Protein AF-A0A520AHS7-F1 (afdb_monomer_lite)

Structure (mmCIF, N/CA/C/O backbone):
data_AF-A0A520AHS7-F1
#
_entry.id   AF-A0A520AHS7-F1
#
loop_
_atom_site.group_PDB
_atom_site.id
_atom_site.type_symbol
_atom_site.label_atom_id
_atom_site.label_alt_id
_atom_site.label_comp_id
_atom_site.label_asym_id
_atom_site.label_entity_id
_atom_site.label_seq_id
_atom_site.pdbx_PDB_ins_code
_atom_site.Cartn_x
_atom_site.Cartn_y
_atom_site.Cartn_z
_atom_site.occupancy
_atom_site.B_iso_or_equiv
_atom_site.auth_seq_id
_atom_site.auth_comp_id
_atom_site.auth_asym_id
_atom_site.auth_atom_id
_atom_site.pdbx_PDB_model_num
ATOM 1 N N . MET A 1 1 ? 7.354 13.816 -58.060 1.00 38.03 1 MET A N 1
ATOM 2 C CA . MET A 1 1 ? 6.964 12.698 -57.172 1.00 38.03 1 MET A CA 1
ATOM 3 C C . MET A 1 1 ? 7.745 12.834 -55.880 1.00 38.03 1 MET A C 1
ATOM 5 O O . MET A 1 1 ? 8.961 12.719 -55.889 1.00 38.03 1 MET A O 1
ATOM 9 N N . GLN A 1 2 ? 7.052 13.210 -54.812 1.00 40.66 2 GLN A N 1
ATOM 10 C CA . GLN A 1 2 ? 7.610 13.527 -53.503 1.00 40.66 2 GLN A CA 1
ATOM 11 C C . GLN A 1 2 ? 7.644 12.230 -52.691 1.00 40.66 2 GLN A C 1
ATOM 13 O O . GLN A 1 2 ? 6.600 11.729 -52.285 1.00 40.66 2 GLN A O 1
ATOM 18 N N . ALA A 1 3 ? 8.829 11.632 -52.550 1.00 42.75 3 ALA A N 1
ATOM 19 C CA . ALA A 1 3 ? 9.008 10.438 -51.735 1.00 42.75 3 ALA A CA 1
ATOM 20 C C . ALA A 1 3 ? 8.729 10.791 -50.267 1.00 42.75 3 ALA A C 1
ATOM 22 O O . ALA A 1 3 ? 9.302 11.743 -49.730 1.00 42.75 3 ALA A O 1
ATOM 23 N N . ALA A 1 4 ? 7.810 10.051 -49.650 1.00 45.22 4 ALA A N 1
ATOM 24 C CA . ALA A 1 4 ? 7.453 10.186 -48.248 1.00 45.22 4 ALA A CA 1
ATOM 25 C C . ALA A 1 4 ? 8.712 10.028 -47.380 1.00 45.22 4 ALA A C 1
ATOM 27 O O . ALA A 1 4 ? 9.355 8.980 -47.391 1.00 45.22 4 ALA A O 1
ATOM 28 N N . ARG A 1 5 ? 9.082 11.090 -46.657 1.00 54.88 5 ARG A N 1
ATOM 29 C CA . ARG A 1 5 ? 10.136 11.027 -45.641 1.00 54.88 5 ARG A CA 1
ATOM 30 C C . ARG A 1 5 ? 9.594 10.215 -44.462 1.00 54.88 5 ARG A C 1
ATOM 32 O O . ARG A 1 5 ? 8.524 10.581 -43.970 1.00 54.88 5 ARG A O 1
ATOM 39 N N . PRO A 1 6 ? 10.275 9.153 -44.001 1.00 50.22 6 PRO A N 1
ATOM 40 C CA . PRO A 1 6 ? 9.907 8.529 -42.740 1.00 50.22 6 PRO A CA 1
ATOM 41 C C . PRO A 1 6 ? 10.002 9.595 -41.641 1.00 50.22 6 PRO A C 1
ATOM 43 O O . PRO A 1 6 ? 11.003 10.303 -41.518 1.00 50.22 6 PRO A O 1
ATOM 46 N N . LEU A 1 7 ? 8.908 9.779 -40.904 1.00 42.59 7 LEU A N 1
ATOM 47 C CA . LEU A 1 7 ? 8.866 10.593 -39.693 1.00 42.59 7 LEU A CA 1
ATOM 48 C C . LEU A 1 7 ? 9.587 9.812 -38.590 1.00 42.59 7 LEU A C 1
ATOM 50 O O . LEU A 1 7 ? 8.955 9.222 -37.717 1.00 42.59 7 LEU A O 1
ATOM 54 N N . ASP A 1 8 ? 10.915 9.774 -38.657 1.00 47.22 8 ASP A N 1
ATOM 55 C CA . ASP A 1 8 ? 11.732 9.165 -37.615 1.00 47.22 8 ASP A CA 1
ATOM 56 C C . ASP A 1 8 ? 11.756 10.108 -36.407 1.00 47.22 8 ASP A C 1
ATOM 58 O O . ASP A 1 8 ? 12.461 11.115 -36.372 1.00 47.22 8 ASP A O 1
ATOM 62 N N . ALA A 1 9 ? 10.924 9.794 -35.412 1.00 46.06 9 ALA A N 1
ATOM 63 C CA . ALA A 1 9 ? 10.745 10.592 -34.198 1.00 46.06 9 ALA A CA 1
ATOM 64 C C . ALA A 1 9 ? 11.958 10.550 -33.245 1.00 46.06 9 ALA A C 1
ATOM 66 O O . ALA A 1 9 ? 11.978 11.254 -32.236 1.00 46.06 9 ALA A O 1
ATOM 67 N N . TYR A 1 10 ? 12.966 9.724 -33.540 1.00 47.91 10 TYR A N 1
ATOM 68 C CA . TYR A 1 10 ? 14.124 9.525 -32.680 1.00 47.91 10 TYR A CA 1
ATOM 69 C C . TYR A 1 10 ? 15.373 9.209 -33.510 1.00 47.91 10 TYR A C 1
ATOM 71 O O . TYR A 1 10 ? 15.502 8.127 -34.077 1.00 47.91 10 TYR A O 1
ATOM 79 N N . LEU A 1 11 ? 16.297 10.170 -33.584 1.00 52.22 11 LEU A N 1
ATOM 80 C CA . LEU A 1 11 ? 17.570 10.042 -34.292 1.00 52.22 11 LEU A CA 1
ATOM 81 C C . LEU A 1 11 ? 18.697 9.822 -33.289 1.00 52.22 11 LEU A C 1
ATOM 83 O O . LEU A 1 11 ? 19.113 10.739 -32.580 1.00 52.22 11 LEU A O 1
ATOM 87 N N . VAL A 1 12 ? 19.198 8.592 -33.248 1.00 57.31 12 VAL A N 1
ATOM 88 C CA . VAL A 1 12 ? 20.407 8.222 -32.508 1.00 57.31 12 VAL A CA 1
ATOM 89 C C . VAL A 1 12 ? 21.526 7.967 -33.507 1.00 57.31 12 VAL A C 1
ATOM 91 O O . VAL A 1 12 ? 21.279 7.516 -34.623 1.00 57.31 12 VAL A O 1
ATOM 94 N N . LYS A 1 13 ? 22.774 8.247 -33.112 1.00 51.97 13 LYS A N 1
ATOM 95 C CA . LYS A 1 13 ? 23.969 7.779 -33.826 1.00 51.97 13 LYS A CA 1
ATOM 96 C C . LYS A 1 13 ? 24.053 6.255 -33.748 1.00 51.97 13 LYS A C 1
ATOM 98 O O . LYS A 1 13 ? 24.752 5.711 -32.895 1.00 51.97 13 LYS A O 1
ATOM 103 N N . GLY A 1 14 ? 23.292 5.579 -34.597 1.00 62.22 14 GLY A N 1
ATOM 104 C CA . GLY A 1 14 ? 23.300 4.131 -34.664 1.00 62.22 14 GLY A CA 1
ATOM 105 C C . GLY A 1 14 ? 21.964 3.500 -35.000 1.00 62.22 14 GLY A C 1
ATOM 106 O O . GLY A 1 14 ? 20.903 4.105 -34.863 1.00 62.22 14 GLY A O 1
ATOM 107 N N . THR A 1 15 ? 22.026 2.231 -35.384 1.00 66.12 15 THR A N 1
ATOM 108 C CA . THR A 1 15 ? 20.853 1.366 -35.475 1.00 66.12 15 THR A CA 1
ATOM 109 C C . THR A 1 15 ? 20.609 0.729 -34.114 1.00 66.12 15 THR A C 1
ATOM 111 O O . THR A 1 15 ? 21.488 0.056 -33.566 1.00 66.12 15 THR A O 1
ATOM 114 N N . VAL A 1 16 ? 19.412 0.925 -33.566 1.00 73.00 16 VAL A N 1
ATOM 115 C CA . VAL A 1 16 ? 18.958 0.167 -32.399 1.00 73.00 16 VAL A CA 1
ATOM 116 C C . VAL A 1 16 ? 18.568 -1.226 -32.876 1.00 73.00 16 VAL A C 1
ATOM 118 O O . VAL A 1 16 ? 17.687 -1.361 -33.723 1.00 73.00 16 VAL A O 1
ATOM 121 N N . SER A 1 17 ? 19.197 -2.259 -32.321 1.00 82.12 17 SER A N 1
ATOM 122 C CA . SER A 1 17 ? 18.782 -3.640 -32.555 1.00 82.12 17 SER A CA 1
ATOM 123 C C . SER A 1 17 ? 18.385 -4.303 -31.241 1.00 82.12 17 SER A C 1
ATOM 125 O O . SER A 1 17 ? 19.038 -4.126 -30.209 1.00 82.12 17 SER A O 1
ATOM 127 N N . TRP A 1 18 ? 17.278 -5.038 -31.283 1.00 83.31 18 TRP A N 1
ATOM 128 C CA . TRP A 1 18 ? 16.698 -5.701 -30.123 1.00 83.31 18 TRP A CA 1
ATOM 129 C C . TRP A 1 18 ? 16.920 -7.200 -30.219 1.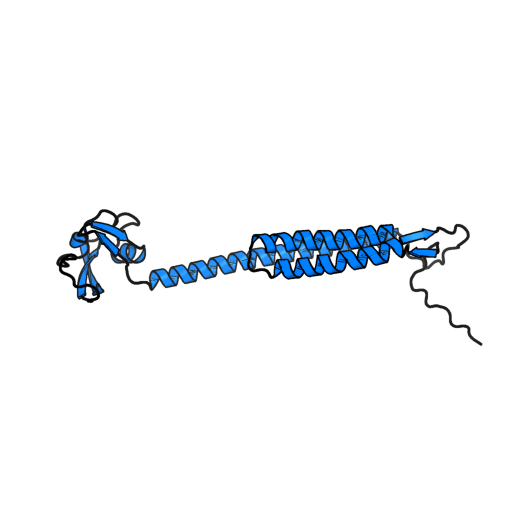00 83.31 18 TRP A C 1
ATOM 131 O O . TRP A 1 18 ? 16.544 -7.833 -31.208 1.00 83.31 18 TRP A O 1
ATOM 141 N N . ASN A 1 19 ? 17.478 -7.786 -29.166 1.00 88.62 19 ASN A N 1
ATOM 142 C CA . ASN A 1 19 ? 17.575 -9.228 -29.066 1.00 88.62 19 ASN A CA 1
ATOM 143 C C . ASN A 1 19 ? 16.229 -9.817 -28.619 1.00 88.62 19 ASN A C 1
ATOM 145 O O . ASN A 1 19 ? 15.912 -9.868 -27.428 1.00 88.62 19 ASN A O 1
ATOM 149 N N . LEU A 1 20 ? 15.442 -10.291 -29.587 1.00 89.50 20 LEU A N 1
ATOM 150 C CA . LEU A 1 20 ? 14.131 -10.903 -29.349 1.00 89.50 20 LEU A CA 1
ATOM 151 C C . LEU A 1 20 ? 14.185 -12.095 -28.379 1.00 89.50 20 LEU A C 1
ATOM 153 O O . LEU A 1 20 ? 13.211 -12.324 -27.662 1.00 89.50 20 LEU A O 1
ATOM 157 N N . TRP A 1 21 ? 15.324 -12.793 -28.285 1.00 92.06 21 TRP A N 1
ATOM 158 C CA . TRP A 1 21 ? 15.517 -13.876 -27.317 1.00 92.06 21 TRP A CA 1
ATOM 159 C C . TRP A 1 21 ? 15.519 -13.409 -25.861 1.00 92.06 21 TRP A C 1
ATOM 161 O O . TRP A 1 21 ? 15.228 -14.217 -24.988 1.00 92.06 21 TRP A O 1
ATOM 171 N N . LEU A 1 22 ? 15.802 -12.135 -25.575 1.00 86.75 22 LEU A N 1
ATOM 172 C CA . LEU A 1 22 ? 15.598 -11.565 -24.238 1.00 86.75 22 LEU A CA 1
ATOM 173 C C . LEU A 1 22 ? 14.233 -10.884 -24.105 1.00 86.75 22 LEU A C 1
ATOM 175 O O . LEU A 1 22 ? 13.596 -10.975 -23.052 1.00 86.75 22 LEU A O 1
ATOM 179 N N . VAL A 1 23 ? 13.770 -10.199 -25.154 1.00 89.94 23 VAL A N 1
ATOM 180 C CA . VAL A 1 23 ? 12.508 -9.442 -25.107 1.00 89.94 23 VAL A CA 1
ATOM 181 C C . VAL A 1 23 ? 11.323 -10.372 -24.859 1.00 89.94 23 VAL A C 1
ATOM 183 O O . VAL A 1 23 ? 10.547 -10.145 -23.934 1.00 89.94 23 VAL A O 1
ATOM 186 N N . VAL A 1 24 ? 11.190 -11.445 -25.641 1.00 93.31 24 VAL A N 1
ATOM 187 C CA . VAL A 1 24 ? 10.012 -12.320 -25.558 1.00 93.31 24 VAL A CA 1
ATOM 188 C C . VAL A 1 24 ? 9.918 -13.014 -24.190 1.00 93.31 24 VAL A C 1
ATOM 190 O O . VAL A 1 24 ? 8.870 -12.894 -23.550 1.00 93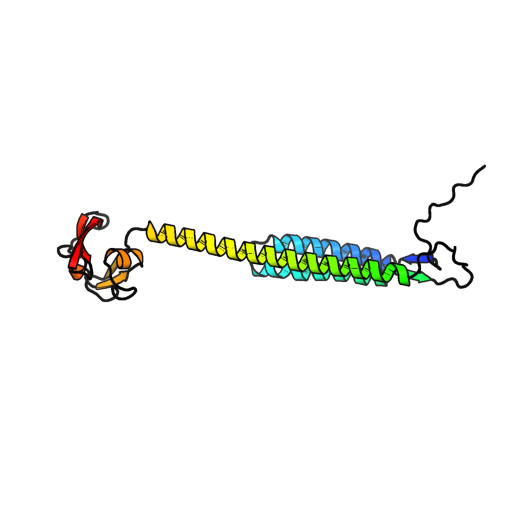.31 24 VAL A O 1
ATOM 193 N N . PRO A 1 25 ? 10.976 -13.661 -23.659 1.00 93.75 25 PRO A N 1
ATOM 194 C CA . PRO A 1 25 ? 10.902 -14.293 -22.344 1.00 93.75 25 PRO A CA 1
ATOM 195 C C . PRO A 1 25 ? 10.723 -13.295 -21.198 1.00 93.75 25 PRO A C 1
ATOM 197 O O . PRO A 1 25 ? 10.008 -13.599 -20.247 1.00 93.75 25 PRO A O 1
ATOM 200 N N . SER A 1 26 ? 11.322 -12.101 -21.266 1.00 93.31 26 SER A N 1
ATOM 201 C CA . SER A 1 26 ? 11.156 -11.094 -20.206 1.00 93.31 26 SER A CA 1
ATOM 202 C C . SER A 1 26 ? 9.720 -10.580 -20.111 1.00 93.31 26 SER A C 1
ATOM 204 O O . SER A 1 26 ? 9.188 -10.454 -19.009 1.00 93.31 26 SER A O 1
ATOM 206 N N . ILE A 1 27 ? 9.040 -10.371 -21.241 1.00 93.44 27 ILE A N 1
ATOM 207 C CA . ILE A 1 27 ? 7.612 -10.026 -21.263 1.00 93.44 27 ILE A CA 1
ATOM 208 C C . ILE A 1 27 ? 6.766 -11.201 -20.756 1.00 93.44 27 ILE A C 1
ATOM 210 O O . ILE A 1 27 ? 5.936 -11.022 -19.864 1.00 93.44 27 ILE A O 1
ATOM 214 N N . LEU A 1 28 ? 7.002 -12.409 -21.281 1.00 96.44 28 LEU A N 1
ATOM 215 C CA . LEU A 1 28 ? 6.241 -13.608 -20.910 1.00 96.44 28 LEU A CA 1
ATOM 216 C C . LEU A 1 28 ? 6.389 -14.000 -19.437 1.00 96.44 28 LEU A C 1
ATOM 218 O O . LEU A 1 28 ? 5.479 -14.609 -18.888 1.00 96.44 28 LEU A O 1
ATOM 222 N N . THR A 1 29 ? 7.507 -13.667 -18.792 1.00 95.00 29 THR A N 1
ATOM 223 C CA . THR A 1 29 ? 7.733 -13.946 -17.365 1.00 95.00 29 THR A CA 1
ATOM 224 C C . THR A 1 29 ? 7.251 -12.809 -16.470 1.00 95.00 29 THR A C 1
ATOM 226 O O . THR A 1 29 ? 6.602 -13.064 -15.459 1.00 95.00 29 THR A O 1
ATOM 229 N N . SER A 1 30 ? 7.508 -11.552 -16.838 1.00 94.62 30 SER A N 1
ATOM 230 C CA . SER A 1 30 ? 7.107 -10.390 -16.035 1.00 94.62 30 SER A CA 1
ATOM 231 C C . SER A 1 30 ? 5.586 -10.213 -15.966 1.00 94.62 30 SER A C 1
ATOM 233 O O . SER A 1 30 ? 5.047 -9.976 -14.888 1.00 94.62 30 SER A O 1
ATOM 235 N N . LEU A 1 31 ? 4.852 -10.400 -17.068 1.00 95.62 31 LEU A N 1
ATOM 236 C CA . LEU A 1 31 ? 3.394 -10.221 -17.078 1.00 95.62 31 LEU A CA 1
ATOM 237 C C . LEU A 1 31 ? 2.657 -11.131 -16.072 1.00 95.62 31 LEU A C 1
ATOM 239 O O . LEU A 1 31 ? 1.884 -10.603 -15.266 1.00 95.62 31 LEU A O 1
ATOM 243 N N . PRO A 1 32 ? 2.899 -12.458 -16.030 1.00 97.00 32 PRO A N 1
ATOM 244 C CA . PRO A 1 32 ? 2.314 -13.328 -15.011 1.00 97.00 32 PRO A CA 1
ATOM 245 C C . PRO A 1 32 ? 2.700 -12.941 -13.584 1.00 97.00 32 PRO A C 1
ATOM 247 O O . PRO A 1 32 ? 1.845 -12.965 -12.702 1.00 97.00 32 PRO A O 1
ATOM 250 N N . ILE A 1 33 ? 3.959 -12.558 -13.343 1.00 95.75 33 ILE A N 1
ATOM 251 C CA . ILE A 1 33 ? 4.427 -12.155 -12.007 1.00 95.75 33 ILE A CA 1
ATOM 252 C C . ILE A 1 33 ? 3.694 -10.887 -11.546 1.00 95.75 33 ILE A C 1
ATOM 254 O O . ILE A 1 33 ? 3.229 -10.827 -10.408 1.00 95.75 33 ILE A O 1
ATOM 258 N N . SER A 1 34 ? 3.522 -9.905 -12.433 1.00 94.56 34 SER A N 1
ATOM 259 C CA . SER A 1 34 ? 2.721 -8.704 -12.171 1.00 94.56 34 SER A CA 1
ATOM 260 C C . SER A 1 34 ? 1.252 -9.043 -11.879 1.00 94.56 34 SER A C 1
ATOM 262 O O . SER A 1 34 ? 0.667 -8.538 -10.917 1.00 94.56 34 SER A O 1
ATOM 264 N N . GLY A 1 35 ? 0.664 -9.969 -12.646 1.00 94.31 35 GLY A N 1
ATOM 265 C CA . GLY A 1 35 ? -0.692 -10.470 -12.404 1.00 94.31 35 GLY A CA 1
ATOM 266 C C . GLY A 1 35 ? -0.840 -11.135 -11.031 1.00 94.31 35 GLY A C 1
ATOM 267 O O . GLY A 1 35 ? -1.740 -10.788 -10.263 1.00 94.31 35 GLY A O 1
ATOM 268 N N . LEU A 1 36 ? 0.086 -12.031 -10.676 1.00 95.12 36 LEU A N 1
ATOM 269 C CA . LEU A 1 36 ? 0.148 -12.666 -9.356 1.00 95.12 36 LEU A CA 1
ATOM 270 C C . LEU A 1 36 ? 0.307 -11.633 -8.238 1.00 95.12 36 LEU A C 1
ATOM 272 O O . LEU A 1 36 ? -0.319 -11.766 -7.188 1.00 95.12 36 LEU A O 1
ATOM 276 N N . ALA A 1 37 ? 1.093 -10.580 -8.466 1.00 94.00 37 ALA A N 1
ATOM 277 C CA . ALA A 1 37 ? 1.264 -9.501 -7.506 1.00 94.00 37 ALA A CA 1
ATOM 278 C C . ALA A 1 37 ? -0.054 -8.758 -7.239 1.00 94.00 37 ALA A C 1
ATOM 280 O O . ALA A 1 37 ? -0.373 -8.499 -6.077 1.00 94.00 37 ALA A O 1
ATOM 281 N N . MET A 1 38 ? -0.858 -8.477 -8.273 1.00 91.56 38 MET A N 1
ATOM 282 C CA . MET A 1 38 ? -2.175 -7.848 -8.088 1.00 91.56 38 MET A CA 1
ATOM 283 C C . MET A 1 38 ? -3.150 -8.747 -7.333 1.00 91.56 38 MET A C 1
ATOM 285 O O . MET A 1 38 ? -3.820 -8.285 -6.406 1.00 91.56 38 MET A O 1
ATOM 289 N N . VAL A 1 39 ? -3.198 -10.037 -7.673 1.00 93.31 39 VAL A N 1
ATOM 290 C CA . VAL A 1 39 ? -4.038 -11.007 -6.955 1.00 93.31 39 VAL A CA 1
ATOM 291 C C . VAL A 1 39 ? -3.616 -11.101 -5.487 1.00 93.31 39 VAL A C 1
ATOM 293 O O . VAL A 1 39 ? -4.467 -11.096 -4.595 1.00 93.31 39 VAL A O 1
ATOM 296 N N . ALA A 1 40 ? -2.309 -11.110 -5.215 1.00 92.19 40 ALA A N 1
ATOM 297 C CA . ALA A 1 40 ? -1.778 -11.150 -3.860 1.00 92.19 40 ALA A CA 1
ATOM 298 C C . ALA A 1 40 ? -2.211 -9.925 -3.036 1.00 92.19 40 ALA A C 1
ATOM 300 O O . ALA A 1 40 ? -2.660 -10.093 -1.902 1.00 92.19 40 ALA A O 1
ATOM 301 N N . VAL A 1 41 ? -2.166 -8.709 -3.600 1.00 90.00 41 VAL A N 1
ATOM 302 C CA . VAL A 1 41 ? -2.611 -7.476 -2.914 1.00 90.00 41 VAL A CA 1
ATOM 303 C C . VAL A 1 41 ? -4.091 -7.540 -2.500 1.00 90.00 41 VAL A C 1
ATOM 305 O O . VAL A 1 41 ? -4.452 -7.032 -1.435 1.00 90.00 41 VAL A O 1
ATOM 308 N N . GLY A 1 42 ? -4.940 -8.192 -3.300 1.00 87.19 42 GLY A N 1
ATOM 309 C CA . GLY A 1 42 ? -6.366 -8.376 -3.008 1.00 87.19 42 GLY A CA 1
ATOM 310 C C . GLY A 1 42 ? -6.688 -9.493 -2.007 1.00 87.19 42 GLY A C 1
ATOM 311 O O . GLY A 1 42 ? -7.834 -9.613 -1.569 1.00 87.19 42 GLY A O 1
ATOM 312 N N . HIS A 1 43 ? -5.711 -10.318 -1.623 1.00 91.19 43 HIS A N 1
ATOM 313 C CA . HIS A 1 43 ? -5.962 -11.508 -0.813 1.00 91.19 43 HIS A CA 1
ATOM 314 C C . HIS A 1 43 ? -6.307 -11.167 0.651 1.00 91.19 43 HIS A C 1
ATOM 316 O O . HIS A 1 43 ? -5.744 -10.248 1.256 1.00 91.19 43 HIS A O 1
ATOM 322 N N . ARG A 1 44 ? -7.227 -11.937 1.259 1.00 87.31 44 ARG A N 1
ATOM 323 C CA . ARG A 1 44 ? -7.642 -11.751 2.670 1.00 87.31 44 ARG A CA 1
ATOM 324 C C . ARG A 1 44 ? -6.525 -12.082 3.662 1.00 87.31 44 ARG A C 1
ATOM 326 O O . ARG A 1 44 ? -6.431 -11.454 4.716 1.00 87.31 44 ARG A O 1
ATOM 333 N N . ASP A 1 45 ? -5.685 -13.056 3.321 1.00 89.94 45 ASP A N 1
ATOM 334 C CA . ASP A 1 45 ? -4.531 -13.445 4.134 1.00 89.94 45 ASP A CA 1
ATOM 335 C C . ASP A 1 45 ? -3.458 -12.344 4.129 1.00 89.94 45 ASP A C 1
ATOM 337 O O . ASP A 1 45 ? -2.945 -11.938 3.083 1.00 89.94 45 ASP A O 1
ATOM 341 N N . ARG A 1 46 ? -3.083 -11.888 5.329 1.00 86.69 46 ARG A N 1
ATOM 342 C CA . ARG A 1 46 ? -2.067 -10.854 5.532 1.00 86.69 46 ARG A CA 1
ATOM 343 C C . ARG A 1 46 ? -0.693 -11.257 4.988 1.00 86.69 46 ARG A C 1
ATOM 345 O O . ARG A 1 46 ? -0.009 -10.369 4.485 1.00 86.69 46 ARG A O 1
ATOM 352 N N . ARG A 1 47 ? -0.289 -12.530 5.083 1.00 88.19 47 ARG A N 1
ATOM 353 C CA . ARG A 1 47 ? 1.027 -13.001 4.610 1.00 88.19 47 ARG A CA 1
ATOM 354 C C . ARG A 1 47 ? 1.120 -12.914 3.089 1.00 88.19 47 ARG A C 1
ATOM 356 O O . ARG A 1 47 ? 2.066 -12.336 2.566 1.00 88.19 47 ARG A O 1
ATOM 363 N N . ILE A 1 48 ? 0.090 -13.402 2.397 1.00 88.75 48 ILE A N 1
ATOM 364 C CA . ILE A 1 48 ? -0.005 -13.352 0.930 1.00 88.75 48 ILE A CA 1
ATOM 365 C C . ILE A 1 48 ? -0.068 -11.896 0.460 1.00 88.75 48 ILE A C 1
ATOM 367 O O . ILE A 1 48 ? 0.677 -11.494 -0.429 1.00 88.75 48 ILE A O 1
ATOM 371 N N . ARG A 1 49 ? -0.865 -11.060 1.133 1.00 90.19 49 ARG A N 1
ATOM 372 C CA . ARG A 1 49 ? -0.964 -9.635 0.805 1.00 90.19 49 ARG A CA 1
ATOM 373 C C . ARG A 1 49 ? 0.352 -8.878 0.941 1.00 90.19 49 ARG A C 1
ATOM 375 O O . ARG A 1 49 ? 0.631 -7.986 0.144 1.00 90.19 49 ARG A O 1
ATOM 382 N N . GLN A 1 50 ? 1.169 -9.221 1.934 1.00 89.44 50 GLN A N 1
ATOM 383 C CA . GLN A 1 50 ? 2.488 -8.611 2.121 1.00 89.44 50 GLN A CA 1
ATOM 384 C C . GLN A 1 50 ? 3.482 -8.984 1.012 1.00 89.44 50 GLN A C 1
ATOM 386 O O . GLN A 1 50 ? 4.394 -8.204 0.755 1.00 89.44 50 GLN A O 1
ATOM 391 N N . ALA A 1 51 ? 3.285 -10.114 0.326 1.00 91.62 51 ALA A N 1
ATOM 392 C CA . ALA A 1 51 ? 4.117 -10.521 -0.804 1.00 91.62 51 ALA A CA 1
ATOM 393 C C . ALA A 1 51 ? 3.796 -9.762 -2.106 1.00 91.62 51 ALA A C 1
ATOM 395 O O . ALA A 1 51 ? 4.637 -9.714 -2.998 1.00 91.62 51 ALA A O 1
ATOM 396 N N . GLY A 1 52 ? 2.626 -9.122 -2.225 1.00 91.62 52 GLY A N 1
ATOM 397 C CA . GLY A 1 52 ? 2.216 -8.447 -3.464 1.00 91.62 52 GLY A CA 1
ATOM 398 C C . GLY A 1 52 ? 3.137 -7.294 -3.882 1.00 91.62 52 GLY A C 1
ATOM 399 O O . GLY A 1 52 ? 3.593 -7.247 -5.020 1.00 91.62 52 GLY A O 1
ATOM 400 N N . ALA A 1 53 ? 3.477 -6.393 -2.956 1.00 88.69 53 ALA A N 1
ATOM 401 C CA . ALA A 1 53 ? 4.370 -5.265 -3.238 1.00 88.69 53 ALA A CA 1
ATOM 402 C C . ALA A 1 53 ? 5.787 -5.682 -3.700 1.00 88.69 53 ALA A C 1
ATOM 404 O O . ALA A 1 53 ? 6.224 -5.192 -4.744 1.00 88.69 53 ALA A O 1
ATOM 405 N N . PRO A 1 54 ? 6.515 -6.580 -2.998 1.00 92.62 54 PRO A N 1
ATOM 406 C CA . PRO A 1 54 ? 7.833 -7.015 -3.459 1.00 92.62 54 PRO A CA 1
ATOM 407 C C . PRO A 1 54 ? 7.764 -7.813 -4.766 1.00 92.62 54 PRO A C 1
ATOM 409 O O . PRO A 1 54 ? 8.662 -7.680 -5.593 1.00 92.62 54 PRO A O 1
ATOM 412 N N . LEU A 1 55 ? 6.699 -8.588 -4.995 1.00 93.62 55 LEU A N 1
ATOM 413 C CA . LEU A 1 55 ? 6.524 -9.336 -6.240 1.00 93.62 55 LEU A CA 1
ATOM 414 C C . LEU A 1 55 ? 6.301 -8.401 -7.440 1.00 93.62 55 LEU A C 1
ATOM 416 O O . LEU A 1 55 ? 6.891 -8.606 -8.501 1.00 93.62 55 LEU A O 1
ATOM 420 N N . LEU A 1 56 ? 5.520 -7.330 -7.255 1.00 93.44 56 LEU A N 1
ATOM 421 C CA . LEU A 1 56 ? 5.340 -6.296 -8.275 1.00 93.44 56 LEU A CA 1
ATOM 422 C C . LEU A 1 56 ? 6.661 -5.582 -8.579 1.00 93.44 56 LEU A C 1
ATOM 424 O O . LEU A 1 56 ? 7.016 -5.409 -9.743 1.00 93.44 56 LEU A O 1
ATOM 428 N N . LEU A 1 57 ? 7.408 -5.200 -7.538 1.00 93.00 57 LEU A N 1
ATOM 429 C CA . LEU A 1 57 ? 8.715 -4.564 -7.694 1.00 93.00 57 LEU A CA 1
ATOM 430 C C . LEU A 1 57 ? 9.684 -5.468 -8.466 1.00 93.00 57 LEU A C 1
ATOM 432 O O . LEU A 1 57 ? 10.353 -5.006 -9.389 1.00 93.00 57 LEU A O 1
ATOM 436 N N . PHE A 1 58 ? 9.721 -6.757 -8.124 1.00 95.25 58 PHE A N 1
ATOM 437 C CA . PHE A 1 58 ? 10.536 -7.746 -8.820 1.00 95.25 58 PHE A CA 1
ATOM 438 C C . PHE A 1 58 ? 10.147 -7.861 -10.298 1.00 95.25 58 PHE A C 1
ATOM 440 O O . PHE A 1 58 ? 11.020 -7.832 -11.159 1.00 95.25 58 PHE A O 1
ATOM 447 N N . SER A 1 59 ? 8.847 -7.912 -10.606 1.00 95.81 59 SER A N 1
ATOM 448 C CA . SER A 1 59 ? 8.351 -7.940 -11.986 1.00 95.81 59 SER A CA 1
ATOM 449 C C . SER A 1 59 ? 8.789 -6.722 -12.800 1.00 95.81 59 SER A C 1
ATOM 451 O O . SER A 1 59 ? 9.206 -6.867 -13.948 1.00 95.81 59 SER A O 1
ATOM 453 N N . ILE A 1 60 ? 8.667 -5.522 -12.224 1.00 94.06 60 ILE A N 1
ATOM 454 C CA . ILE A 1 60 ? 9.052 -4.268 -12.884 1.00 94.06 60 ILE A CA 1
ATOM 455 C C . ILE A 1 60 ? 10.561 -4.255 -13.127 1.00 94.06 60 ILE A C 1
ATOM 457 O O . ILE A 1 60 ? 11.000 -3.957 -14.237 1.00 94.06 60 ILE A O 1
ATOM 461 N N . GLY A 1 61 ? 11.347 -4.619 -12.110 1.00 94.75 61 GLY A N 1
ATOM 462 C CA . GLY A 1 61 ? 12.798 -4.725 -12.223 1.00 94.75 61 GLY A CA 1
ATOM 463 C C . GLY A 1 61 ? 13.204 -5.708 -13.317 1.00 94.75 61 GLY A C 1
ATOM 464 O O . GLY A 1 61 ? 13.974 -5.345 -14.201 1.00 94.75 61 GLY A O 1
ATOM 465 N N . LEU A 1 62 ? 12.638 -6.916 -13.309 1.00 93.50 62 LEU A N 1
ATOM 466 C CA . LEU A 1 62 ? 12.926 -7.949 -14.301 1.00 93.50 62 LEU A CA 1
ATOM 467 C C . LEU A 1 62 ? 12.674 -7.446 -15.728 1.00 93.50 62 LEU A C 1
ATOM 469 O O . LEU A 1 62 ? 13.567 -7.526 -16.569 1.00 93.50 62 LEU A O 1
ATOM 473 N N . LEU A 1 63 ? 11.495 -6.873 -15.990 1.00 94.38 63 LEU A N 1
ATOM 474 C CA . LEU A 1 63 ? 11.165 -6.343 -17.313 1.00 94.38 63 LEU A CA 1
ATOM 475 C C . LEU A 1 63 ? 12.106 -5.201 -17.721 1.00 94.38 63 LEU A C 1
ATOM 477 O O . LEU A 1 63 ? 12.553 -5.151 -18.865 1.00 94.38 63 LEU A O 1
ATOM 481 N N . HIS A 1 64 ? 12.430 -4.303 -16.791 1.00 92.88 64 HIS A N 1
ATOM 482 C CA . HIS A 1 64 ? 13.277 -3.148 -17.068 1.00 92.88 64 HIS A CA 1
ATOM 483 C C . HIS A 1 64 ? 14.724 -3.549 -17.373 1.00 92.88 64 HIS A C 1
ATOM 485 O O . HIS A 1 64 ? 15.257 -3.175 -18.416 1.00 92.88 64 HIS A O 1
ATOM 491 N N . PHE A 1 65 ? 15.354 -4.346 -16.505 1.00 91.44 65 PHE A N 1
ATOM 492 C CA . PHE A 1 65 ? 16.740 -4.777 -16.691 1.00 91.44 65 PHE A CA 1
ATOM 493 C C . PHE A 1 65 ? 16.897 -5.676 -17.916 1.00 91.44 65 PHE A C 1
ATOM 495 O O . PHE A 1 65 ? 17.842 -5.491 -18.680 1.00 91.44 65 PHE A O 1
ATOM 502 N N . CYS A 1 66 ? 15.964 -6.602 -18.159 1.00 92.31 66 CYS A N 1
ATOM 503 C CA . CYS A 1 66 ? 15.996 -7.416 -19.371 1.00 92.31 66 CYS A CA 1
ATOM 504 C C . CYS A 1 66 ? 15.741 -6.585 -20.631 1.00 92.31 66 CYS A C 1
ATOM 506 O O . CYS A 1 66 ? 16.401 -6.823 -21.636 1.00 92.31 66 CYS A O 1
ATOM 508 N N . GLY A 1 67 ? 14.842 -5.596 -20.586 1.00 87.88 67 GLY A N 1
ATOM 509 C CA . GLY A 1 67 ? 14.625 -4.665 -21.694 1.00 87.88 67 GLY A CA 1
ATOM 510 C C . GLY A 1 67 ? 15.889 -3.871 -22.024 1.00 87.88 67 GLY A C 1
ATOM 511 O O . GLY A 1 67 ? 16.310 -3.832 -23.178 1.00 87.88 67 GLY A O 1
ATOM 512 N N . MET A 1 68 ? 16.554 -3.326 -21.003 1.00 89.94 68 MET A N 1
ATOM 513 C CA . MET A 1 68 ? 17.828 -2.620 -21.166 1.00 89.94 68 MET A CA 1
ATOM 514 C C . MET A 1 68 ? 18.945 -3.539 -21.680 1.00 89.94 68 MET A C 1
ATOM 516 O O . MET A 1 68 ? 19.725 -3.123 -22.527 1.00 89.94 68 MET A O 1
ATOM 520 N N . ALA A 1 69 ? 19.005 -4.792 -21.221 1.00 88.06 69 ALA A N 1
ATOM 521 C CA . ALA A 1 69 ? 19.984 -5.774 -21.691 1.00 88.06 69 ALA A CA 1
ATOM 522 C C . ALA A 1 69 ? 19.699 -6.287 -23.115 1.00 88.06 69 ALA A C 1
ATOM 524 O O . ALA A 1 69 ? 20.619 -6.685 -23.825 1.00 88.06 69 ALA A O 1
ATOM 525 N N . ALA A 1 70 ? 18.433 -6.298 -23.541 1.00 89.12 70 ALA A N 1
ATOM 526 C CA . ALA A 1 70 ? 18.037 -6.715 -24.882 1.00 89.12 70 ALA A CA 1
ATOM 527 C C . ALA A 1 70 ? 18.348 -5.658 -25.948 1.00 89.12 70 ALA A C 1
ATOM 529 O O . ALA A 1 70 ? 18.468 -5.999 -27.128 1.00 89.12 70 ALA A O 1
ATOM 530 N N . MET A 1 71 ? 18.436 -4.388 -25.548 1.00 85.50 71 MET A N 1
ATOM 531 C CA . MET A 1 71 ? 18.712 -3.270 -26.438 1.00 85.50 71 MET A CA 1
ATOM 532 C C . MET A 1 71 ? 20.216 -3.144 -26.673 1.00 85.50 71 MET A C 1
ATOM 534 O O . MET A 1 71 ? 20.987 -2.890 -25.751 1.00 85.50 71 MET A O 1
ATOM 538 N N . SER A 1 72 ? 20.638 -3.261 -27.929 1.00 77.50 72 SER A N 1
ATOM 539 C CA . SER A 1 72 ? 22.004 -2.943 -28.339 1.00 77.50 72 SER A CA 1
ATOM 540 C C . SER A 1 72 ? 22.000 -1.742 -29.276 1.00 77.50 72 SER A C 1
ATOM 542 O O . SER A 1 72 ? 21.180 -1.643 -30.194 1.00 77.50 72 SER A O 1
ATOM 544 N N . LEU A 1 73 ? 22.921 -0.815 -29.026 1.00 75.38 73 LEU A N 1
ATOM 545 C CA . LEU A 1 73 ? 23.114 0.366 -29.850 1.00 75.38 73 LEU A CA 1
ATOM 546 C C . LEU A 1 73 ? 24.443 0.239 -30.593 1.00 75.38 73 LEU A C 1
ATOM 548 O O . LEU A 1 73 ? 25.506 0.311 -29.979 1.00 75.38 73 LEU A O 1
ATOM 552 N N . HIS A 1 74 ? 24.381 0.044 -31.910 1.00 72.00 74 HIS A N 1
ATOM 553 C CA . HIS A 1 74 ? 25.575 0.038 -32.753 1.00 72.00 74 HIS A CA 1
ATOM 554 C C . HIS A 1 74 ? 25.939 1.472 -33.133 1.00 72.00 74 HIS A C 1
ATOM 556 O O . HIS A 1 74 ? 25.220 2.096 -33.906 1.00 72.00 74 HIS A O 1
ATOM 562 N N . TYR A 1 75 ? 27.035 1.997 -32.586 1.00 68.00 75 TYR A N 1
ATOM 563 C CA . TYR A 1 75 ? 27.513 3.344 -32.897 1.00 68.00 75 TYR A CA 1
ATOM 564 C C . TYR A 1 75 ? 28.131 3.392 -34.301 1.00 68.00 75 TYR A C 1
ATOM 566 O O . TYR A 1 75 ? 29.118 2.705 -34.560 1.00 68.00 75 TYR A O 1
ATOM 574 N N . ASP A 1 76 ? 27.583 4.230 -35.184 1.00 68.00 76 ASP A N 1
ATOM 575 C CA . ASP A 1 76 ? 28.172 4.517 -36.496 1.00 68.00 76 ASP A CA 1
ATOM 576 C C . ASP A 1 76 ? 28.960 5.847 -36.445 1.00 68.00 76 ASP A C 1
ATOM 578 O O . ASP A 1 76 ? 28.356 6.915 -36.283 1.00 68.00 76 ASP A O 1
ATOM 582 N N . PRO A 1 77 ? 30.303 5.819 -36.564 1.00 61.31 77 PRO A N 1
ATOM 583 C CA . PRO A 1 77 ? 31.135 7.019 -36.542 1.00 61.31 77 PRO A CA 1
ATOM 584 C C . PRO A 1 77 ? 31.000 7.896 -37.798 1.00 61.31 77 PRO A C 1
ATOM 586 O O . PRO A 1 77 ? 31.355 9.074 -37.726 1.00 61.31 77 PRO A O 1
ATOM 589 N N . ALA A 1 78 ? 30.495 7.368 -38.920 1.00 66.62 78 ALA A N 1
ATOM 590 C CA . ALA A 1 78 ? 30.293 8.124 -40.159 1.00 66.62 78 ALA A CA 1
ATOM 591 C C . ALA A 1 78 ? 28.957 8.892 -40.179 1.00 66.62 78 ALA A C 1
ATOM 593 O O . ALA A 1 78 ? 28.792 9.842 -40.949 1.00 66.62 78 ALA A O 1
ATOM 594 N N . ALA A 1 79 ? 28.017 8.530 -39.299 1.00 60.34 79 ALA A N 1
ATOM 595 C CA . ALA A 1 79 ? 26.737 9.209 -39.161 1.00 60.34 79 ALA A CA 1
ATOM 596 C C . ALA A 1 79 ? 26.926 10.631 -38.597 1.00 60.34 79 ALA A C 1
ATOM 598 O O . ALA A 1 79 ? 27.289 10.840 -37.434 1.00 60.34 79 ALA A O 1
ATOM 599 N N . THR A 1 80 ? 26.676 11.641 -39.428 1.00 57.19 80 THR A N 1
ATOM 600 C CA . THR A 1 80 ? 26.753 13.053 -39.039 1.00 57.19 80 THR A CA 1
ATOM 601 C C . THR A 1 80 ? 25.472 13.452 -38.303 1.00 57.19 80 THR A C 1
ATOM 603 O O . THR A 1 80 ? 24.371 13.226 -38.802 1.00 57.19 80 THR A O 1
ATOM 606 N N . PHE A 1 81 ? 25.589 14.031 -37.102 1.00 56.91 81 PHE A N 1
ATOM 607 C CA . PHE A 1 81 ? 24.419 14.492 -36.348 1.00 56.91 81 PHE A CA 1
ATOM 608 C C . PHE A 1 81 ? 23.713 15.635 -37.092 1.00 56.91 81 PHE A C 1
ATOM 610 O O . PHE A 1 81 ? 24.364 16.620 -37.447 1.00 56.91 81 PHE A O 1
ATOM 617 N N . PRO A 1 82 ? 22.385 15.585 -37.248 1.00 58.44 82 PRO A N 1
ATOM 618 C CA . PRO A 1 82 ? 21.613 16.781 -37.529 1.00 58.44 82 PRO A CA 1
ATOM 619 C C . PRO A 1 82 ? 21.668 17.735 -36.325 1.00 58.44 82 PRO A C 1
ATOM 621 O O . PRO A 1 82 ? 21.590 17.292 -35.180 1.00 58.44 82 PRO A O 1
ATOM 624 N N . ALA A 1 83 ? 21.740 19.048 -36.559 1.00 56.62 83 ALA A N 1
ATOM 625 C CA . ALA A 1 83 ? 21.852 20.075 -35.508 1.00 56.62 83 ALA A CA 1
ATOM 626 C C . ALA A 1 83 ? 20.668 20.132 -34.509 1.00 56.62 83 ALA A C 1
ATOM 628 O O . ALA A 1 83 ? 20.710 20.895 -33.550 1.00 56.62 83 ALA A O 1
ATOM 629 N N . TYR A 1 84 ? 19.617 19.335 -34.726 1.00 56.34 84 TYR A N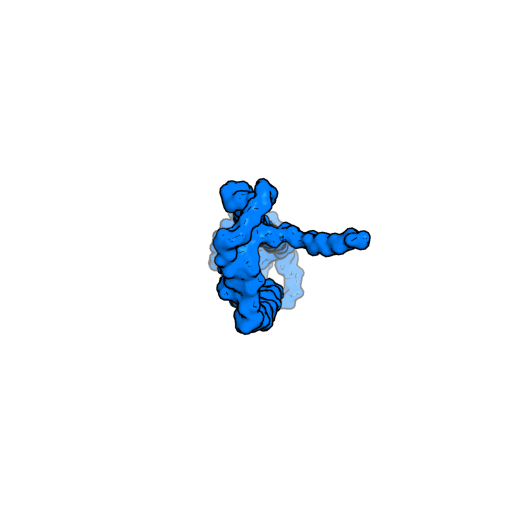 1
ATOM 630 C CA . TYR A 1 84 ? 18.440 19.212 -33.862 1.00 56.34 84 TYR A CA 1
ATOM 631 C C . TYR A 1 84 ? 18.476 17.985 -32.931 1.00 56.34 84 TYR A C 1
ATOM 633 O O . TYR A 1 84 ? 17.512 17.742 -32.206 1.00 56.34 84 TYR A O 1
ATOM 641 N N . ALA A 1 85 ? 19.552 17.188 -32.947 1.00 57.97 85 ALA A N 1
ATOM 642 C CA . ALA A 1 85 ? 19.706 16.071 -32.021 1.00 57.97 85 ALA A CA 1
ATOM 643 C C . ALA A 1 85 ? 19.784 16.593 -30.576 1.00 57.97 85 ALA A C 1
ATOM 645 O O . ALA A 1 85 ? 20.651 17.399 -30.232 1.00 57.97 85 ALA A O 1
ATOM 646 N N . VAL A 1 86 ? 18.856 16.143 -29.729 1.00 59.59 86 VAL A N 1
ATOM 647 C CA . VAL A 1 86 ? 18.770 16.587 -28.335 1.00 59.59 86 VAL A CA 1
ATOM 648 C C . VAL A 1 86 ? 20.023 16.128 -27.593 1.00 59.59 86 VAL A C 1
ATOM 650 O O . VAL A 1 86 ? 20.301 14.932 -27.500 1.00 59.59 86 VAL A O 1
ATOM 653 N N . SER A 1 87 ? 20.800 17.082 -27.076 1.00 65.06 87 SER A N 1
ATOM 654 C CA . SER A 1 87 ? 22.037 16.761 -26.371 1.00 65.06 87 SER A CA 1
ATOM 655 C C . SER A 1 87 ? 21.728 16.007 -25.064 1.00 65.06 87 SER A C 1
ATOM 657 O O . SER A 1 87 ? 20.762 16.342 -24.369 1.00 65.06 87 SER A O 1
ATOM 659 N N . PRO A 1 88 ? 22.551 15.020 -24.662 1.00 65.62 88 PRO A N 1
ATOM 660 C CA . PRO A 1 88 ? 22.382 14.318 -23.384 1.00 65.62 88 PRO A CA 1
ATOM 661 C C . PRO A 1 88 ? 22.297 15.263 -22.170 1.00 65.62 88 PRO A C 1
ATOM 663 O O . PRO A 1 88 ? 21.599 14.985 -21.193 1.00 65.62 88 PRO A O 1
ATOM 666 N N . GLN A 1 89 ? 22.956 16.422 -22.257 1.00 72.06 89 GLN A N 1
ATOM 667 C CA . GLN A 1 89 ? 22.944 17.463 -21.229 1.00 72.06 89 GLN A CA 1
ATOM 668 C C . GLN A 1 89 ? 21.564 18.123 -21.056 1.00 72.06 89 GLN A C 1
ATOM 670 O O . GLN A 1 89 ? 21.229 18.524 -19.946 1.00 72.06 89 GLN A O 1
ATOM 675 N N . ALA A 1 90 ? 20.740 18.182 -22.108 1.00 75.06 90 ALA A N 1
ATOM 676 C CA . ALA A 1 90 ? 19.379 18.718 -22.040 1.00 75.06 90 ALA A CA 1
ATOM 677 C C . ALA A 1 90 ? 18.362 17.708 -21.472 1.00 75.06 90 ALA A C 1
ATOM 679 O O . ALA A 1 90 ? 17.415 18.099 -20.793 1.00 75.06 90 ALA A O 1
ATOM 680 N N . ILE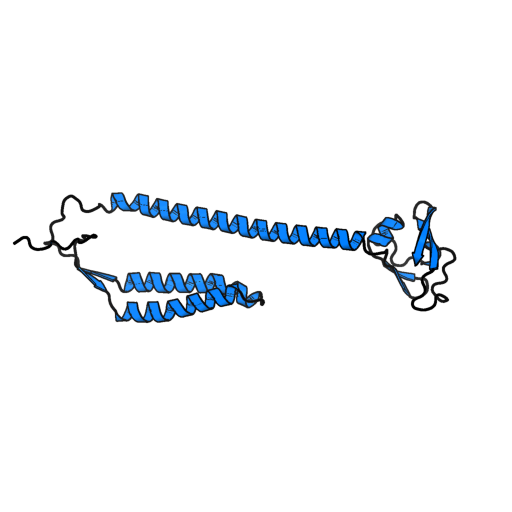 A 1 91 ? 18.563 16.404 -21.706 1.00 77.19 91 ILE A N 1
ATOM 681 C CA . ILE A 1 91 ? 17.645 15.340 -21.248 1.00 77.19 91 ILE A CA 1
ATOM 682 C C . ILE A 1 91 ? 17.844 15.026 -19.760 1.00 77.19 91 ILE A C 1
ATOM 684 O O . ILE A 1 91 ? 16.880 14.758 -19.042 1.00 77.19 91 ILE A O 1
ATOM 688 N N . THR A 1 92 ? 19.087 15.095 -19.281 1.00 81.00 92 THR A N 1
ATOM 689 C CA . THR A 1 92 ? 19.458 14.761 -17.897 1.00 81.00 92 THR A CA 1
ATOM 690 C C . THR A 1 92 ? 18.607 15.480 -16.832 1.00 81.00 92 THR A C 1
ATOM 692 O O . THR A 1 92 ? 18.033 14.786 -15.988 1.00 81.00 92 THR A O 1
ATOM 695 N N . PRO A 1 93 ? 18.447 16.822 -16.843 1.00 86.50 93 PRO A N 1
ATOM 696 C CA . PRO A 1 93 ? 17.646 17.510 -15.827 1.00 86.50 93 PRO A CA 1
ATOM 697 C C . PRO A 1 93 ? 16.154 17.156 -15.901 1.00 86.50 93 PRO A C 1
ATOM 699 O O . PRO A 1 93 ? 15.494 17.093 -14.866 1.00 86.50 93 PRO A O 1
ATOM 702 N N . VAL A 1 94 ? 15.623 16.873 -17.095 1.00 83.62 94 VAL A N 1
ATOM 703 C CA . VAL A 1 94 ? 14.219 16.467 -17.276 1.00 83.62 94 VAL A CA 1
ATOM 704 C C . VAL A 1 94 ? 13.979 15.098 -16.648 1.00 83.62 94 VAL A C 1
ATOM 706 O O . VAL A 1 94 ? 13.059 14.937 -15.848 1.00 83.62 94 VAL A O 1
ATOM 709 N N . VAL A 1 95 ? 14.836 14.120 -16.952 1.00 85.56 95 VAL A N 1
ATOM 710 C CA . VAL A 1 95 ? 14.739 12.765 -16.388 1.00 85.56 95 VAL A CA 1
ATOM 711 C C . VAL A 1 95 ? 14.921 12.791 -14.871 1.00 85.56 95 VAL A C 1
ATOM 713 O O . VAL A 1 95 ? 14.165 12.134 -14.151 1.00 85.56 95 VAL A O 1
ATOM 716 N N . ALA A 1 96 ? 15.869 13.588 -14.368 1.00 86.00 96 ALA A N 1
ATOM 717 C CA . ALA A 1 96 ? 16.058 13.788 -12.935 1.00 86.00 96 ALA A CA 1
ATOM 718 C C . ALA A 1 96 ? 14.808 14.397 -12.274 1.00 86.00 96 ALA A C 1
ATOM 720 O O . ALA A 1 96 ? 14.352 13.894 -11.247 1.00 86.00 96 ALA A O 1
ATOM 721 N N . GLY A 1 97 ? 14.213 15.426 -12.886 1.00 92.38 97 GLY A N 1
ATOM 722 C CA . GLY A 1 97 ? 12.995 16.072 -12.394 1.00 92.38 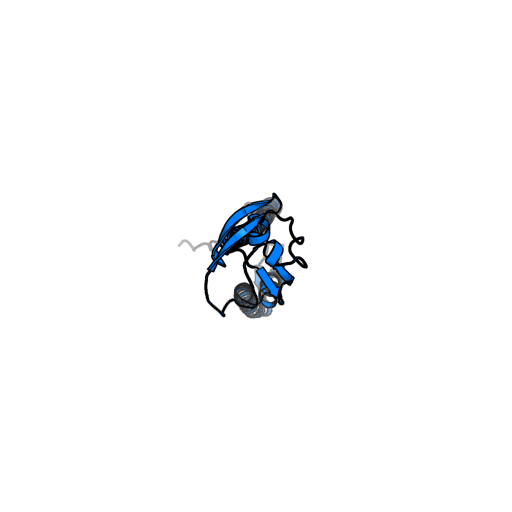97 GLY A CA 1
ATOM 723 C C . GLY A 1 97 ? 11.791 15.129 -12.355 1.00 92.38 97 GLY A C 1
ATOM 724 O O . GLY A 1 97 ? 11.103 15.054 -11.338 1.00 92.38 97 GLY A O 1
ATOM 725 N N . VAL A 1 98 ? 11.569 14.350 -13.418 1.00 90.12 98 VAL A N 1
ATOM 726 C CA . VAL A 1 98 ? 10.501 13.335 -13.464 1.00 90.12 98 VAL A CA 1
ATOM 727 C C . VAL A 1 98 ? 10.723 12.262 -12.397 1.00 90.12 98 VAL A C 1
ATOM 729 O O . VAL A 1 98 ? 9.790 11.911 -11.677 1.00 90.12 98 VAL A O 1
ATOM 732 N N . SER A 1 99 ? 11.960 11.783 -12.242 1.00 89.69 99 SER A N 1
ATOM 733 C CA . SER A 1 99 ? 12.307 10.778 -11.229 1.00 89.69 99 SER A CA 1
ATOM 734 C C . SER A 1 99 ? 12.042 11.293 -9.813 1.00 89.69 99 SER A C 1
ATOM 736 O O . SER A 1 99 ? 11.425 10.600 -9.003 1.00 89.69 99 SER A O 1
ATOM 738 N N . LEU A 1 100 ? 12.440 12.536 -9.524 1.00 93.19 100 LEU A N 1
ATOM 739 C CA . LEU A 1 100 ? 12.168 13.181 -8.242 1.00 93.19 100 LEU A CA 1
ATOM 740 C C . LEU A 1 100 ? 10.660 13.350 -8.008 1.00 93.19 100 LEU A C 1
ATOM 742 O O . LEU A 1 100 ? 10.173 13.059 -6.917 1.00 93.19 100 LEU A O 1
ATOM 746 N N . GLY A 1 101 ? 9.911 13.756 -9.035 1.00 91.50 101 GLY A N 1
ATOM 747 C CA . GLY A 1 101 ? 8.454 13.878 -8.977 1.00 91.50 101 GLY A CA 1
ATOM 748 C C . GLY A 1 101 ? 7.760 12.556 -8.641 1.00 91.50 101 GLY A C 1
ATOM 749 O O . GLY A 1 101 ? 6.887 12.525 -7.773 1.00 91.50 101 GLY A O 1
ATOM 750 N N . LEU A 1 102 ? 8.187 11.449 -9.259 1.00 88.75 102 LEU A N 1
ATOM 751 C CA . LEU A 1 102 ? 7.669 10.110 -8.956 1.00 88.75 102 LEU A CA 1
ATOM 752 C C . LEU A 1 102 ? 7.969 9.686 -7.510 1.00 88.75 102 LEU A C 1
ATOM 754 O O . LEU A 1 102 ? 7.093 9.128 -6.848 1.00 88.75 102 LEU A O 1
ATOM 758 N N . ILE A 1 103 ? 9.164 9.993 -6.992 1.00 90.31 103 ILE A N 1
ATOM 759 C CA . ILE A 1 103 ? 9.524 9.725 -5.589 1.00 90.31 103 ILE A CA 1
ATOM 760 C C . ILE A 1 103 ? 8.628 10.526 -4.638 1.00 90.31 103 ILE A C 1
ATOM 762 O O . ILE A 1 103 ? 8.082 9.965 -3.687 1.00 90.31 103 ILE A O 1
ATOM 766 N N . VAL A 1 104 ? 8.430 11.821 -4.901 1.00 92.56 104 VAL A N 1
ATOM 767 C CA . VAL A 1 104 ? 7.543 12.671 -4.092 1.00 92.56 104 VAL A CA 1
ATOM 768 C C . VAL A 1 104 ? 6.117 12.124 -4.104 1.00 92.56 104 VAL A C 1
ATOM 770 O O . VAL A 1 104 ? 5.510 11.981 -3.042 1.00 92.56 104 VAL A O 1
ATOM 773 N N . LEU A 1 105 ? 5.596 11.749 -5.275 1.00 90.81 105 LEU A N 1
ATOM 774 C CA . LEU A 1 105 ? 4.257 11.176 -5.401 1.00 90.81 105 LEU A CA 1
ATOM 775 C C . LEU A 1 105 ? 4.120 9.859 -4.620 1.00 90.81 105 LEU A C 1
ATOM 777 O O . LEU A 1 105 ? 3.118 9.658 -3.933 1.00 90.81 105 LEU A O 1
ATOM 781 N N . ALA A 1 106 ? 5.138 8.996 -4.659 1.00 85.88 106 ALA A N 1
ATOM 782 C CA . ALA A 1 106 ? 5.167 7.755 -3.889 1.00 85.88 106 ALA A CA 1
ATOM 783 C C . ALA A 1 106 ? 5.152 8.013 -2.371 1.00 85.88 106 ALA A C 1
ATOM 785 O O . ALA A 1 106 ? 4.387 7.376 -1.643 1.00 85.88 106 ALA A O 1
ATOM 786 N N . ILE A 1 107 ? 5.938 8.983 -1.888 1.00 90.94 107 ILE A N 1
ATOM 787 C CA . ILE A 1 107 ? 5.958 9.380 -0.470 1.00 90.94 107 ILE A CA 1
ATOM 788 C C . ILE A 1 107 ? 4.591 9.925 -0.044 1.00 90.94 107 ILE A C 1
ATOM 790 O O . ILE A 1 107 ? 4.073 9.553 1.010 1.00 90.94 107 ILE A O 1
ATOM 794 N N . VAL A 1 108 ? 3.986 10.787 -0.862 1.00 91.81 108 VAL A N 1
ATOM 795 C CA . VAL A 1 108 ? 2.658 11.356 -0.602 1.00 91.81 108 VAL A CA 1
ATOM 796 C C . VAL A 1 108 ? 1.597 10.254 -0.548 1.00 91.81 108 VAL A C 1
ATOM 798 O O . VAL A 1 108 ? 0.836 10.189 0.419 1.00 91.81 108 VAL A O 1
ATOM 801 N N . GLY A 1 109 ? 1.590 9.339 -1.522 1.00 86.12 109 GLY A N 1
ATOM 802 C CA . GLY A 1 109 ? 0.693 8.182 -1.537 1.00 86.12 109 GLY A CA 1
ATOM 803 C C . GLY A 1 109 ? 0.849 7.302 -0.294 1.00 86.12 109 GLY A C 1
ATOM 804 O O . GLY A 1 109 ? -0.145 6.933 0.334 1.00 86.12 109 GLY A O 1
ATOM 805 N N . TRP A 1 110 ? 2.087 7.037 0.133 1.00 86.25 110 TRP A N 1
ATOM 806 C CA . TRP A 1 110 ? 2.360 6.274 1.352 1.00 86.25 110 TRP A CA 1
ATOM 807 C C . TRP A 1 110 ? 1.841 6.972 2.616 1.00 86.25 110 TRP A C 1
ATOM 809 O O . TRP A 1 110 ? 1.240 6.330 3.483 1.00 86.25 110 TRP A O 1
ATOM 819 N N . ARG A 1 111 ? 2.007 8.297 2.718 1.00 89.50 111 ARG A N 1
ATOM 820 C CA . ARG A 1 111 ? 1.459 9.077 3.837 1.00 89.50 111 ARG A CA 1
ATOM 821 C C . ARG A 1 111 ? -0.066 9.021 3.881 1.00 89.50 111 ARG A C 1
ATOM 823 O O . ARG A 1 111 ? -0.621 8.878 4.971 1.00 89.50 111 ARG A O 1
ATOM 830 N N . PHE A 1 112 ? -0.738 9.102 2.732 1.00 87.88 112 PHE A N 1
ATOM 831 C CA . PHE A 1 112 ? -2.194 8.971 2.660 1.00 87.88 112 PHE A CA 1
ATOM 832 C C . PHE A 1 112 ? -2.674 7.579 3.073 1.00 87.88 112 PHE A C 1
ATOM 834 O O . PHE A 1 112 ? -3.605 7.478 3.871 1.00 87.88 112 PHE A O 1
ATOM 841 N N . ASP A 1 113 ? -2.015 6.516 2.610 1.00 84.81 113 ASP A N 1
ATOM 842 C CA . ASP A 1 113 ? -2.332 5.141 3.012 1.00 84.81 113 ASP A CA 1
ATOM 843 C C . ASP A 1 113 ? -2.170 4.940 4.530 1.00 84.81 113 ASP A C 1
ATOM 845 O O . ASP A 1 113 ? -3.045 4.375 5.197 1.00 84.81 113 ASP A O 1
ATOM 849 N N . LEU A 1 114 ? -1.092 5.471 5.116 1.00 86.94 114 LEU A N 1
ATOM 850 C CA . LEU A 1 114 ? -0.886 5.408 6.560 1.00 86.94 114 LEU A CA 1
ATOM 851 C C . LEU A 1 114 ? -1.963 6.193 7.323 1.00 86.94 114 LEU A C 1
ATOM 853 O O . LEU A 1 114 ? -2.525 5.678 8.292 1.00 86.94 114 LEU A O 1
ATOM 857 N N . ALA A 1 115 ? -2.291 7.405 6.872 1.00 87.75 115 ALA A N 1
ATOM 858 C CA . ALA A 1 115 ? -3.332 8.230 7.478 1.00 87.75 115 ALA A CA 1
ATOM 859 C C . ALA A 1 115 ? -4.716 7.562 7.400 1.00 87.75 115 ALA A C 1
ATOM 861 O O . ALA A 1 115 ? -5.446 7.546 8.393 1.00 87.75 115 ALA A O 1
ATOM 862 N N . ALA A 1 116 ? -5.054 6.944 6.265 1.00 85.81 116 ALA A N 1
ATOM 863 C CA . ALA A 1 116 ? -6.292 6.190 6.087 1.00 85.81 116 ALA A CA 1
ATOM 864 C C . ALA A 1 116 ? -6.368 4.996 7.052 1.00 85.81 116 ALA A C 1
ATOM 866 O O . ALA A 1 116 ? -7.382 4.794 7.723 1.00 85.81 116 ALA A O 1
ATOM 867 N N . LYS A 1 117 ? -5.269 4.246 7.207 1.00 86.12 117 LYS A N 1
ATOM 868 C CA . LYS A 1 117 ? -5.179 3.135 8.171 1.00 86.12 117 LYS A CA 1
ATOM 869 C C . LYS A 1 117 ? -5.338 3.599 9.617 1.00 86.12 117 LYS A C 1
ATOM 871 O O . LYS A 1 117 ? -5.982 2.906 10.405 1.00 86.12 117 LYS A O 1
ATOM 876 N N . VAL A 1 118 ? -4.752 4.740 9.983 1.00 87.50 118 VAL A N 1
ATOM 877 C CA . VAL A 1 118 ? -4.898 5.318 11.329 1.00 87.50 118 VAL A CA 1
ATOM 878 C C . VAL A 1 118 ? -6.343 5.746 11.575 1.00 87.50 118 VAL A C 1
ATOM 880 O O . VAL A 1 118 ? -6.902 5.377 12.607 1.00 87.50 118 VAL A O 1
ATOM 883 N N . ARG A 1 119 ? -6.974 6.430 10.613 1.00 86.00 119 ARG A N 1
ATOM 884 C CA . ARG A 1 119 ? -8.375 6.864 10.709 1.00 86.00 119 ARG A CA 1
ATOM 885 C C . ARG A 1 119 ? -9.329 5.682 10.888 1.00 86.00 119 ARG A C 1
ATOM 887 O O . ARG A 1 119 ? -10.089 5.662 11.845 1.00 86.00 119 ARG A O 1
ATOM 894 N N . LEU A 1 120 ? -9.180 4.627 10.083 1.00 85.19 120 LEU A N 1
ATOM 895 C CA . LEU A 1 120 ? -9.976 3.399 10.222 1.00 85.19 120 LEU A CA 1
ATOM 896 C C . LEU A 1 120 ? -9.824 2.731 11.598 1.00 85.19 120 LEU A C 1
ATOM 898 O O . LEU A 1 120 ? -10.774 2.147 12.120 1.00 85.19 120 LEU A O 1
ATOM 902 N N . ARG A 1 121 ? -8.630 2.785 12.203 1.00 85.50 121 ARG A N 1
ATOM 903 C CA . ARG A 1 121 ? -8.414 2.267 13.565 1.00 85.50 121 ARG A CA 1
ATOM 904 C C . ARG A 1 121 ? -9.100 3.134 14.615 1.00 85.50 121 ARG A C 1
ATOM 906 O O . ARG A 1 121 ? -9.641 2.579 15.566 1.00 85.50 121 ARG A O 1
ATOM 913 N N . GLN A 1 122 ? -9.066 4.455 14.457 1.00 86.62 122 GLN A N 1
ATOM 914 C CA . GLN A 1 122 ? -9.744 5.389 15.358 1.00 86.62 122 GLN A CA 1
ATOM 915 C C . GLN A 1 122 ? -11.262 5.236 15.274 1.00 86.62 122 GLN A C 1
ATOM 917 O O . GLN A 1 122 ? -11.903 5.115 16.311 1.00 86.62 122 GLN A O 1
ATOM 922 N N . ASP A 1 123 ? -11.822 5.137 14.069 1.00 84.75 123 ASP A N 1
ATOM 923 C CA . ASP A 1 123 ? -13.262 4.944 13.875 1.00 84.75 123 ASP A CA 1
ATOM 924 C C . ASP A 1 123 ? -13.725 3.620 14.493 1.00 84.75 123 ASP A C 1
ATOM 926 O O . ASP A 1 123 ? -14.707 3.583 15.229 1.00 84.75 123 ASP A O 1
ATOM 930 N N . ARG A 1 124 ? -12.959 2.534 14.309 1.00 82.81 124 ARG A N 1
ATOM 931 C CA . ARG A 1 124 ? -13.236 1.253 14.983 1.00 82.81 124 ARG A CA 1
ATOM 932 C C . ARG A 1 124 ? -13.154 1.335 16.506 1.00 82.81 124 ARG A C 1
ATOM 934 O O . ARG A 1 124 ? -13.900 0.624 17.170 1.00 82.81 124 ARG A O 1
ATOM 941 N N . ARG A 1 125 ? -12.247 2.146 17.061 1.00 81.00 125 ARG A N 1
ATOM 942 C CA . ARG A 1 125 ? -12.167 2.370 18.514 1.00 81.00 125 ARG A CA 1
ATOM 943 C C . ARG A 1 125 ? -13.373 3.150 19.014 1.00 81.00 125 ARG A C 1
ATOM 945 O O . ARG A 1 125 ? -14.006 2.685 19.943 1.00 81.00 125 ARG A O 1
ATOM 952 N N . ARG A 1 126 ? -13.754 4.237 18.342 1.00 80.00 126 ARG A N 1
ATOM 953 C CA . ARG A 1 126 ? -14.944 5.026 18.695 1.00 80.00 126 ARG A CA 1
ATOM 954 C C . ARG A 1 126 ? -16.224 4.205 18.628 1.00 80.00 126 ARG A C 1
ATOM 956 O O . ARG A 1 126 ? -17.039 4.293 19.529 1.00 80.00 126 ARG A O 1
ATOM 963 N N . LEU A 1 127 ? -16.391 3.374 17.598 1.00 78.62 127 LEU A N 1
ATOM 964 C CA . LEU A 1 127 ? -17.540 2.467 17.511 1.00 78.62 127 LEU A CA 1
ATOM 965 C C . LEU A 1 127 ? -17.550 1.442 18.648 1.00 78.62 127 LEU A C 1
ATOM 967 O O . LEU A 1 127 ? -18.617 1.136 19.161 1.00 78.62 127 LEU A O 1
ATOM 971 N N . ARG A 1 128 ? -16.380 0.936 19.060 1.00 73.12 128 ARG A N 1
ATOM 972 C CA . ARG A 1 128 ? -16.271 0.071 20.243 1.00 73.12 128 ARG A CA 1
ATOM 973 C C . ARG A 1 128 ? -16.561 0.818 21.535 1.00 73.12 128 ARG A C 1
ATOM 975 O O . ARG A 1 128 ? -17.272 0.279 22.352 1.00 73.12 128 ARG A O 1
ATOM 982 N N . GLU A 1 129 ? -16.073 2.041 21.701 1.00 72.19 129 GLU A N 1
ATOM 983 C CA . GLU A 1 129 ? -16.356 2.865 22.881 1.00 72.19 129 GLU A CA 1
ATOM 984 C C . GLU A 1 129 ? -17.845 3.224 22.968 1.00 72.19 129 GLU A C 1
ATOM 986 O O . GLU A 1 129 ? -18.422 3.152 24.044 1.00 72.19 129 GLU A O 1
ATOM 991 N N . LEU A 1 130 ? -18.492 3.555 21.846 1.00 70.69 130 LEU A N 1
ATOM 992 C CA . LEU A 1 130 ? -19.939 3.780 21.789 1.00 70.69 130 LEU A CA 1
ATOM 993 C C . LEU A 1 130 ? -20.722 2.497 22.072 1.00 70.69 130 LEU A C 1
ATOM 995 O O . LEU A 1 130 ? -21.711 2.551 22.793 1.00 70.69 130 LEU A O 1
ATOM 999 N N . ALA A 1 131 ? -20.276 1.360 21.531 1.00 64.56 131 ALA A N 1
ATOM 1000 C CA . ALA A 1 131 ? -20.863 0.066 21.848 1.00 64.56 131 ALA A CA 1
ATOM 1001 C C . ALA A 1 131 ? -20.685 -0.265 23.333 1.00 64.56 131 ALA A C 1
ATOM 1003 O O . ALA A 1 131 ? -21.663 -0.607 23.966 1.00 64.56 131 ALA A O 1
ATOM 1004 N N . ASP A 1 132 ? -19.499 -0.084 23.915 1.00 62.44 132 ASP A N 1
ATOM 1005 C CA . ASP A 1 132 ? -19.229 -0.319 25.338 1.00 62.44 132 ASP A CA 1
ATOM 1006 C C . ASP A 1 132 ? -20.054 0.615 26.232 1.00 62.44 132 ASP A C 1
ATOM 1008 O O . ASP A 1 132 ? -20.591 0.173 27.238 1.00 62.44 132 ASP A O 1
ATOM 1012 N N . VAL A 1 133 ? -20.214 1.891 25.867 1.00 60.66 133 VAL A N 1
ATOM 1013 C CA . VAL A 1 133 ? -21.070 2.848 26.59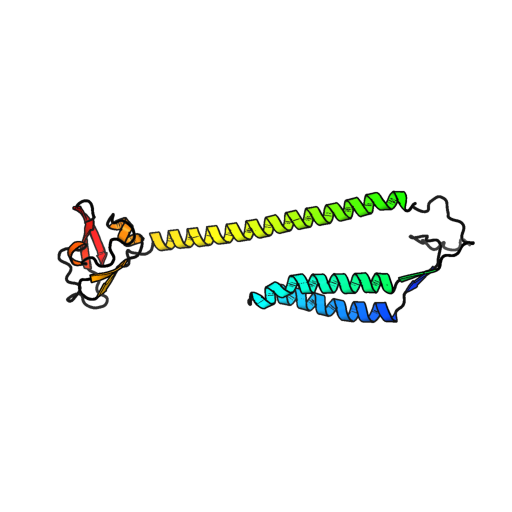6 1.00 60.66 133 VAL A CA 1
ATOM 1014 C C . VAL A 1 133 ? -22.557 2.490 26.487 1.00 60.66 133 VAL A C 1
ATOM 1016 O O . VAL A 1 133 ? -23.303 2.787 27.416 1.00 60.66 133 VAL A O 1
ATOM 1019 N N . ALA A 1 134 ? -22.984 1.887 25.374 1.00 57.88 134 ALA A N 1
ATOM 1020 C CA . ALA A 1 134 ? -24.357 1.426 25.155 1.00 57.88 134 ALA A CA 1
ATOM 1021 C C . ALA A 1 134 ? -24.613 -0.001 25.674 1.00 57.88 134 ALA A C 1
ATOM 1023 O O . ALA A 1 134 ? -25.768 -0.381 25.843 1.00 57.88 134 ALA A O 1
ATOM 1024 N N . LEU A 1 135 ? -23.557 -0.785 25.905 1.00 59.19 135 LEU A N 1
ATOM 1025 C CA . LEU A 1 135 ? -23.614 -2.104 26.512 1.00 59.19 135 LEU A CA 1
ATOM 1026 C C . LEU A 1 135 ? -23.916 -1.908 27.994 1.00 59.19 135 LEU A C 1
ATOM 1028 O O . LEU A 1 135 ? -23.160 -1.263 28.725 1.00 59.19 135 LEU A O 1
ATOM 1032 N N . GLU A 1 136 ? -25.047 -2.464 28.402 1.00 72.38 136 GLU A N 1
ATOM 1033 C CA . GLU A 1 136 ? -25.462 -2.636 29.788 1.00 72.38 136 GLU A CA 1
ATOM 1034 C C . GLU A 1 136 ? -24.267 -3.037 30.677 1.00 72.38 136 GLU A C 1
ATOM 1036 O O . GLU A 1 136 ? -23.311 -3.695 30.240 1.00 72.38 136 GLU A O 1
ATOM 1041 N N . GLY A 1 137 ? -24.271 -2.581 31.932 1.00 79.06 137 GLY A N 1
ATOM 1042 C CA . GLY A 1 137 ? -23.218 -2.931 32.881 1.00 79.06 137 GLY A CA 1
ATOM 1043 C C . GLY A 1 137 ? -23.138 -4.450 33.030 1.00 79.06 137 GLY A C 1
ATOM 1044 O O . GLY A 1 137 ? -24.095 -5.064 33.482 1.00 79.06 137 GLY A O 1
ATOM 1045 N N . LEU A 1 138 ? -22.010 -5.054 32.641 1.00 81.56 138 LEU A N 1
ATOM 1046 C CA . LEU A 1 138 ? -21.833 -6.504 32.670 1.00 81.56 138 LEU A CA 1
ATOM 1047 C C . LEU A 1 138 ? -20.962 -6.887 33.861 1.00 81.56 138 LEU A C 1
ATOM 1049 O O . LEU A 1 138 ? -19.793 -6.497 33.950 1.00 81.56 138 LEU A O 1
ATOM 1053 N N . LEU A 1 139 ? -21.561 -7.669 34.750 1.00 82.88 139 LEU A N 1
ATOM 1054 C CA . LEU A 1 139 ? -20.963 -8.193 35.966 1.00 82.88 139 LEU A CA 1
ATOM 1055 C C . LEU A 1 139 ? -21.076 -9.722 35.922 1.00 82.88 139 LEU A C 1
ATOM 1057 O O . LEU A 1 139 ? -22.172 -10.256 35.780 1.00 82.88 139 LEU A O 1
ATOM 1061 N N . ILE A 1 140 ? -19.953 -10.431 36.016 1.00 84.31 140 ILE A N 1
ATOM 1062 C CA . ILE A 1 140 ? -19.932 -11.894 36.138 1.00 84.31 140 ILE A CA 1
ATOM 1063 C C . ILE A 1 140 ? -19.544 -12.229 37.566 1.00 84.31 140 ILE A C 1
ATOM 1065 O O . ILE A 1 140 ? -18.486 -11.810 38.043 1.00 84.31 140 ILE A O 1
ATOM 1069 N N . CYS A 1 141 ? -20.392 -13.012 38.218 1.00 84.94 141 CYS A N 1
ATOM 1070 C CA . CYS A 1 141 ? -20.272 -13.333 39.629 1.00 84.94 141 CYS A CA 1
ATOM 1071 C C . CYS A 1 141 ? -20.150 -14.845 39.804 1.00 84.94 141 CYS A C 1
ATOM 1073 O O . CYS A 1 141 ? -20.784 -15.614 39.083 1.00 84.94 141 CYS A O 1
ATOM 1075 N N . SER A 1 142 ? -19.333 -15.269 40.760 1.00 83.81 142 SER A N 1
ATOM 1076 C CA . SER A 1 142 ? -19.282 -16.646 41.235 1.00 83.81 142 SER A CA 1
ATOM 1077 C C . SER A 1 142 ? -19.817 -16.651 42.659 1.00 83.81 142 SER A C 1
ATOM 1079 O O . SER A 1 142 ? -19.129 -16.226 43.586 1.00 83.81 142 SER A O 1
ATOM 1081 N N . ASN A 1 143 ? -21.055 -17.117 42.832 1.00 83.06 143 ASN A N 1
ATOM 1082 C CA . ASN A 1 143 ? -21.836 -16.910 44.053 1.00 83.06 143 ASN A CA 1
ATOM 1083 C C . ASN A 1 143 ? -21.991 -15.405 44.342 1.00 83.06 143 ASN A C 1
ATOM 1085 O O . ASN A 1 143 ? -22.585 -14.690 43.542 1.00 83.06 143 ASN A O 1
ATOM 1089 N N . ASP A 1 144 ? -21.425 -14.926 45.449 1.00 84.81 144 ASP A N 1
ATOM 1090 C CA . ASP A 1 144 ? -21.461 -13.520 45.852 1.00 84.81 144 ASP A CA 1
ATOM 1091 C C . ASP A 1 144 ? -20.190 -12.745 45.453 1.00 84.81 144 ASP A C 1
ATOM 1093 O O . ASP A 1 144 ? -20.112 -11.550 45.696 1.00 84.81 144 ASP A O 1
ATOM 1097 N N . GLU A 1 145 ? -19.183 -13.370 44.833 1.00 87.00 145 GLU A N 1
ATOM 1098 C CA . GLU A 1 145 ? -17.922 -12.701 44.473 1.00 87.00 145 GLU A CA 1
ATOM 1099 C C . GLU A 1 145 ? -17.893 -12.275 42.998 1.00 87.00 145 GLU A C 1
ATOM 1101 O O . GLU A 1 145 ? -18.153 -13.075 42.097 1.00 87.00 145 GLU A O 1
ATOM 1106 N N . ILE A 1 146 ? -17.527 -11.019 42.731 1.00 88.12 146 ILE A N 1
ATOM 1107 C CA . ILE A 1 146 ? -17.387 -10.483 41.373 1.00 88.12 146 ILE A CA 1
ATOM 1108 C C . ILE A 1 146 ? -16.088 -10.998 40.743 1.00 88.12 146 ILE A C 1
ATOM 1110 O O . ILE A 1 146 ? -14.990 -10.605 41.135 1.00 88.12 146 ILE A O 1
ATOM 1114 N N . VAL A 1 147 ? -16.205 -11.824 39.705 1.00 87.88 147 VAL A N 1
ATOM 1115 C CA . VAL A 1 147 ? -15.066 -12.378 38.953 1.00 87.88 147 VAL A CA 1
ATOM 1116 C C . VAL A 1 147 ? -14.658 -11.455 37.808 1.00 87.88 147 VAL A C 1
ATOM 1118 O O . VAL A 1 147 ? -13.486 -11.369 37.443 1.00 87.88 147 VAL A O 1
ATOM 1121 N N . THR A 1 148 ? -15.615 -10.766 37.189 1.00 82.94 148 THR A N 1
ATOM 1122 C CA . THR A 1 148 ? -15.340 -9.850 36.076 1.00 82.94 148 THR A CA 1
ATOM 1123 C C . THR A 1 148 ? -16.347 -8.711 36.070 1.00 82.94 148 THR A C 1
ATOM 1125 O O . THR A 1 148 ? -17.543 -8.938 36.222 1.00 82.94 148 THR A O 1
ATOM 1128 N N . ALA A 1 149 ? -15.863 -7.493 35.852 1.00 83.62 149 ALA A N 1
ATOM 1129 C CA . ALA A 1 149 ? -16.675 -6.297 35.678 1.00 83.62 149 ALA A CA 1
ATOM 1130 C C . ALA A 1 149 ? -16.200 -5.554 34.424 1.00 83.62 149 ALA A C 1
ATOM 1132 O O . ALA A 1 149 ? -14.994 -5.436 34.195 1.00 83.62 149 ALA A O 1
ATOM 1133 N N . ASN A 1 150 ? -17.131 -5.082 33.591 1.00 84.81 150 ASN A N 1
ATOM 1134 C CA . ASN A 1 150 ? -16.787 -4.197 32.479 1.00 84.81 150 ASN A CA 1
ATOM 1135 C C . ASN A 1 150 ? -16.645 -2.733 32.942 1.00 84.81 150 ASN A C 1
ATOM 1137 O O . ASN A 1 150 ? -17.167 -2.322 33.978 1.00 84.81 150 ASN A O 1
ATOM 1141 N N . ASN A 1 151 ? -15.987 -1.903 32.128 1.00 82.12 151 ASN A N 1
ATOM 1142 C CA . ASN A 1 151 ? -15.808 -0.478 32.441 1.00 82.12 151 ASN A CA 1
ATOM 1143 C C . ASN A 1 151 ? -17.145 0.282 32.581 1.00 82.12 151 ASN A C 1
ATOM 1145 O O . ASN A 1 151 ? -17.184 1.359 33.177 1.00 82.12 151 ASN A O 1
ATOM 1149 N N . SER A 1 152 ? -18.233 -0.235 32.004 1.00 82.25 152 SER A N 1
ATOM 1150 C CA . SER A 1 152 ? -19.554 0.399 32.045 1.00 82.25 152 SER A CA 1
ATOM 1151 C C . SER A 1 152 ? -20.202 0.270 33.422 1.00 82.25 152 SER A C 1
ATOM 1153 O O . SER A 1 152 ? -20.667 1.283 33.946 1.00 82.25 152 SER A O 1
ATOM 1155 N N . VAL A 1 153 ? -20.152 -0.910 34.059 1.00 83.44 153 VAL A N 1
ATOM 1156 C CA . VAL A 1 153 ? -20.638 -1.087 35.440 1.00 83.44 153 VAL A CA 1
ATOM 1157 C C . VAL A 1 153 ? -19.732 -0.382 36.453 1.00 83.44 153 VAL A C 1
ATOM 1159 O O . VAL A 1 153 ? -20.233 0.215 37.402 1.00 83.44 153 VAL A O 1
ATOM 1162 N N . GLU A 1 154 ? -18.416 -0.340 36.222 1.00 86.44 154 GLU A N 1
ATOM 1163 C CA . GLU A 1 154 ? -17.469 0.427 37.052 1.00 86.44 154 GLU A CA 1
ATOM 1164 C C . GLU A 1 154 ? -17.770 1.928 37.023 1.00 86.44 154 GLU A C 1
ATOM 1166 O O . GLU A 1 154 ? -17.874 2.572 38.067 1.00 86.44 154 GLU A O 1
ATOM 1171 N N . ARG A 1 155 ? -18.008 2.487 35.831 1.00 82.06 155 ARG A N 1
ATOM 1172 C CA . ARG A 1 155 ? -18.403 3.892 35.680 1.00 82.06 155 ARG A CA 1
ATOM 1173 C C . ARG A 1 155 ? -19.760 4.194 36.307 1.00 82.06 155 ARG A C 1
ATOM 1175 O O . ARG A 1 155 ? -19.906 5.250 36.916 1.00 82.06 155 ARG A O 1
ATOM 1182 N N . LEU A 1 156 ? -20.741 3.305 36.140 1.00 81.69 156 LEU A N 1
ATOM 1183 C CA . LEU A 1 156 ? -22.092 3.487 36.678 1.00 81.69 156 LEU A CA 1
ATOM 1184 C C . LEU A 1 156 ? -22.104 3.416 38.212 1.00 81.69 156 LEU A C 1
ATOM 1186 O O . LEU A 1 156 ? -22.763 4.222 38.862 1.00 81.69 156 LEU A O 1
ATOM 1190 N N . SER A 1 157 ? -21.310 2.513 38.785 1.00 84.19 157 SER A N 1
ATOM 1191 C CA . SER A 1 157 ? -21.133 2.364 40.234 1.00 84.19 157 SER A CA 1
ATOM 1192 C C . SER A 1 157 ? -20.122 3.343 40.849 1.00 84.19 157 SER A C 1
ATOM 1194 O O . SER A 1 157 ? -19.975 3.390 42.068 1.00 84.19 157 SER A O 1
ATOM 1196 N N . GLN A 1 158 ? -19.447 4.161 40.033 1.00 83.56 158 GLN A N 1
ATOM 1197 C CA . GLN A 1 158 ? -18.408 5.117 40.445 1.00 83.56 158 GLN A CA 1
ATOM 1198 C C . GLN A 1 158 ? -17.184 4.479 41.129 1.00 83.56 158 GLN A C 1
ATOM 1200 O O . GLN A 1 158 ? -16.447 5.156 41.849 1.00 83.56 158 GLN A O 1
ATOM 1205 N N . TYR A 1 159 ? -16.938 3.192 40.889 1.00 84.25 159 TYR A N 1
ATOM 1206 C CA . TYR A 1 159 ? -15.726 2.509 41.337 1.00 84.25 159 TYR A CA 1
ATOM 1207 C C . TYR A 1 159 ? -14.582 2.713 40.333 1.00 84.25 159 TYR A C 1
ATOM 1209 O O . TYR A 1 159 ? -14.794 2.883 39.132 1.00 84.25 159 TYR A O 1
ATOM 1217 N N . ALA A 1 160 ? -13.340 2.711 40.823 1.00 81.69 160 ALA A N 1
ATOM 1218 C CA . ALA A 1 160 ? -12.161 2.797 39.963 1.00 81.69 160 ALA A CA 1
ATOM 1219 C C . ALA A 1 160 ? -11.962 1.488 39.179 1.00 81.69 160 ALA A C 1
ATOM 1221 O O . ALA A 1 160 ? -12.256 0.407 39.696 1.00 81.69 160 ALA A O 1
ATOM 1222 N N . SER A 1 161 ? -11.415 1.556 37.961 1.00 79.62 161 SER A N 1
ATOM 1223 C CA . SER A 1 161 ? -11.253 0.341 37.158 1.00 79.62 161 SER A CA 1
ATOM 1224 C C . SER A 1 161 ? -10.393 -0.721 37.837 1.00 79.62 161 SER A C 1
ATOM 1226 O O . SER A 1 161 ? -9.303 -0.434 38.334 1.00 79.62 161 SER A O 1
ATOM 1228 N N . GLY A 1 162 ? -10.906 -1.949 37.857 1.00 78.12 162 GLY A N 1
ATOM 1229 C CA . GLY A 1 162 ? -10.314 -3.107 38.515 1.00 78.12 162 GLY A CA 1
ATOM 1230 C C . GLY A 1 162 ? -10.602 -3.226 40.014 1.00 78.12 162 GLY A C 1
ATOM 1231 O O . GLY A 1 162 ? -10.183 -4.214 40.605 1.00 78.12 162 GLY A O 1
ATOM 1232 N N . THR A 1 163 ? -11.311 -2.278 40.645 1.00 81.88 163 THR A N 1
ATOM 1233 C CA . THR A 1 163 ? -11.629 -2.364 42.091 1.00 81.88 163 THR A CA 1
ATOM 1234 C C . THR A 1 163 ? -12.902 -3.142 42.413 1.00 81.88 163 THR A C 1
ATOM 1236 O O . THR A 1 163 ? -13.079 -3.547 43.560 1.00 81.88 163 THR A O 1
ATOM 1239 N N . LEU A 1 164 ? -13.769 -3.385 41.424 1.00 81.94 164 LEU A N 1
ATOM 1240 C CA . LEU A 1 164 ? -14.959 -4.224 41.606 1.00 81.94 164 LEU A CA 1
ATOM 1241 C C . LEU A 1 164 ? -14.626 -5.721 41.649 1.00 81.94 164 LEU A C 1
ATOM 1243 O O . LEU A 1 164 ? -15.334 -6.481 42.304 1.00 81.94 164 LEU A O 1
ATOM 1247 N N . VAL A 1 165 ? -13.560 -6.154 40.974 1.00 85.75 165 VAL A N 1
ATOM 1248 C CA . VAL A 1 165 ? -13.165 -7.570 40.921 1.00 85.75 165 VAL A CA 1
ATOM 1249 C C . VAL A 1 165 ? -12.676 -8.031 42.298 1.00 85.75 165 VAL A C 1
ATOM 1251 O O . VAL A 1 165 ? -11.831 -7.381 42.910 1.00 85.75 165 VAL A O 1
ATOM 1254 N N . GLY A 1 166 ? -13.218 -9.147 42.787 1.00 82.50 166 GLY A N 1
ATOM 1255 C CA . GLY A 1 166 ? -12.966 -9.691 44.126 1.00 82.50 166 GLY A CA 1
ATOM 1256 C C . GLY A 1 166 ? -13.811 -9.063 45.240 1.00 82.50 166 GLY A C 1
ATOM 1257 O O . GLY A 1 166 ? -13.643 -9.403 46.410 1.00 82.50 166 GLY A O 1
ATOM 1258 N N . SER A 1 167 ? -14.714 -8.132 44.912 1.00 84.19 167 SER A N 1
ATOM 1259 C CA . SER A 1 167 ? -15.672 -7.580 45.874 1.00 84.19 167 SER A CA 1
ATOM 1260 C C . SER A 1 167 ? -17.010 -8.328 45.841 1.00 84.19 167 SER A C 1
ATOM 1262 O O . SER A 1 167 ? -17.313 -9.041 44.884 1.00 84.19 167 SER A O 1
ATOM 1264 N N . SER A 1 168 ? -17.791 -8.196 46.918 1.00 85.06 168 SER A N 1
ATOM 1265 C CA . SER A 1 168 ? -19.098 -8.848 47.049 1.00 85.06 168 SER A CA 1
ATOM 1266 C C . SER A 1 168 ? -20.165 -8.129 46.217 1.00 85.06 168 SER A C 1
ATOM 1268 O O . SER A 1 168 ? -20.289 -6.904 46.295 1.00 85.06 168 SER A O 1
ATOM 1270 N N . VAL A 1 169 ? -20.965 -8.882 45.461 1.00 86.06 169 VAL A N 1
ATOM 1271 C CA . VAL A 1 169 ? -22.105 -8.364 44.686 1.00 86.06 169 VAL A CA 1
ATOM 1272 C C . VAL A 1 169 ? -23.148 -7.760 45.610 1.00 86.06 169 VAL A C 1
ATOM 1274 O O . VAL A 1 169 ? -23.652 -6.679 45.322 1.00 86.06 169 VAL A O 1
ATOM 1277 N N . SER A 1 170 ? -23.406 -8.393 46.756 1.00 84.56 170 SER A N 1
ATOM 1278 C CA . SER A 1 170 ? -24.339 -7.898 47.776 1.00 84.56 170 SER A CA 1
ATOM 1279 C C . SER A 1 170 ? -23.974 -6.507 48.306 1.00 84.56 170 SER A C 1
ATOM 1281 O O . SER A 1 170 ? -24.837 -5.770 48.783 1.00 84.56 170 SER A O 1
ATOM 1283 N N . ARG A 1 171 ? -22.693 -6.119 48.223 1.00 83.12 171 ARG A N 1
ATOM 1284 C CA . ARG A 1 171 ? -22.240 -4.762 48.563 1.00 83.12 171 ARG A CA 1
ATOM 1285 C C . ARG A 1 171 ? -22.637 -3.738 47.501 1.00 83.12 171 ARG A C 1
ATOM 1287 O O . ARG A 1 171 ? -22.899 -2.588 47.842 1.00 83.12 171 ARG A O 1
ATOM 1294 N N . LEU A 1 172 ? -22.630 -4.150 46.236 1.00 84.38 172 LEU A N 1
ATOM 1295 C CA . LEU A 1 172 ? -22.979 -3.312 45.094 1.00 84.38 172 LEU A CA 1
ATOM 1296 C C . LEU A 1 172 ? -24.501 -3.222 44.911 1.00 84.38 172 LEU A C 1
ATOM 1298 O O . LEU A 1 172 ? -25.007 -2.159 44.575 1.00 84.38 172 LEU A O 1
ATOM 1302 N N . LEU A 1 173 ? -25.219 -4.323 45.142 1.00 84.38 173 LEU A N 1
ATOM 1303 C CA . LEU A 1 173 ? -26.663 -4.485 44.941 1.00 84.38 173 LEU A CA 1
ATOM 1304 C C . LEU A 1 173 ? -27.292 -5.088 46.211 1.00 84.38 173 LEU A C 1
ATOM 1306 O O . LEU A 1 173 ? -27.529 -6.298 46.282 1.00 84.38 173 LEU A O 1
ATOM 1310 N N . PRO A 1 174 ? -27.541 -4.276 47.252 1.00 77.88 174 PRO A N 1
ATOM 1311 C CA . PRO A 1 174 ? -28.116 -4.763 48.498 1.00 77.88 174 PRO A CA 1
ATOM 1312 C C . PRO A 1 174 ? -29.534 -5.288 48.267 1.00 77.88 174 PRO A C 1
ATOM 1314 O O . PRO A 1 174 ? -30.373 -4.617 47.671 1.00 77.88 174 PRO A O 1
ATOM 1317 N N . GLY A 1 175 ? -29.818 -6.487 48.774 1.00 73.88 175 GLY A N 1
ATOM 1318 C CA . GLY A 1 175 ? -31.129 -7.127 48.622 1.00 73.88 175 GLY A CA 1
ATOM 1319 C C . GLY A 1 175 ? -31.294 -7.938 47.335 1.00 73.88 175 GLY A C 1
ATOM 1320 O O . GLY A 1 175 ? -32.348 -8.546 47.145 1.00 73.88 175 GLY A O 1
ATOM 1321 N N . LEU A 1 176 ? -30.264 -7.995 46.484 1.00 76.81 176 LEU A N 1
ATOM 1322 C CA . LEU A 1 176 ? -30.202 -8.937 45.376 1.00 76.81 176 LEU A CA 1
ATOM 1323 C C . LEU A 1 176 ? -29.511 -10.225 45.831 1.00 76.81 176 LEU A C 1
ATOM 1325 O O . LEU A 1 176 ? -28.301 -10.253 46.038 1.00 76.81 176 LEU A O 1
ATOM 1329 N N . ASP A 1 177 ? -30.279 -11.300 45.977 1.00 76.06 177 ASP A N 1
ATOM 1330 C CA . ASP A 1 177 ? -29.711 -12.623 46.213 1.00 76.06 177 ASP A CA 1
ATOM 1331 C C . ASP A 1 177 ? -29.445 -13.315 44.871 1.00 76.06 177 ASP A C 1
ATOM 1333 O O . ASP A 1 177 ? -30.342 -13.866 44.232 1.00 76.06 177 ASP A O 1
ATOM 1337 N N . VAL A 1 178 ? -28.183 -13.255 44.441 1.00 72.12 178 VAL A N 1
ATOM 1338 C CA . VAL A 1 178 ? -27.699 -13.832 43.176 1.00 72.12 178 VAL A CA 1
ATOM 1339 C C . VAL A 1 178 ? -27.970 -15.338 43.102 1.00 72.12 178 VAL A C 1
ATOM 1341 O O . VAL A 1 178 ? -28.186 -15.865 42.015 1.00 72.12 178 VAL A O 1
ATOM 1344 N N . ALA A 1 179 ? -28.007 -16.035 44.244 1.00 70.19 179 ALA A N 1
ATOM 1345 C CA . ALA A 1 179 ? -28.234 -17.477 44.290 1.00 70.19 179 ALA A CA 1
ATOM 1346 C C . ALA A 1 179 ? -29.711 -17.873 44.120 1.00 70.19 179 ALA A C 1
ATOM 1348 O O . ALA A 1 179 ? -29.988 -19.016 43.755 1.00 70.19 179 ALA A O 1
ATOM 1349 N N . SER A 1 180 ? -30.654 -16.959 44.381 1.00 70.50 180 SER A N 1
ATOM 1350 C CA . SER A 1 180 ? -32.097 -17.207 44.236 1.00 70.50 180 SER A CA 1
ATOM 1351 C C . SER A 1 180 ? -32.727 -16.554 43.006 1.00 70.50 180 SER A C 1
ATOM 1353 O O . SER A 1 180 ? -33.921 -16.741 42.767 1.00 70.50 180 SER A O 1
ATOM 1355 N N . LEU A 1 181 ? -31.940 -15.835 42.201 1.00 69.62 181 LEU A N 1
ATOM 1356 C CA . LEU A 1 181 ? -32.357 -15.307 40.903 1.00 69.62 181 LEU A CA 1
ATOM 1357 C C . LEU A 1 181 ? -32.503 -16.440 39.869 1.00 69.62 181 LEU A C 1
ATOM 1359 O O . LEU A 1 181 ? -31.526 -17.141 39.590 1.00 69.62 181 LEU A O 1
ATOM 1363 N N . PRO A 1 182 ? -33.692 -16.632 39.270 1.00 70.81 182 PRO A N 1
ATOM 1364 C CA . PRO A 1 182 ? -33.877 -17.591 38.189 1.00 70.81 182 PRO A CA 1
ATOM 1365 C C . PRO A 1 182 ? -33.076 -17.196 36.947 1.00 70.81 182 PRO A C 1
ATOM 1367 O O . PRO A 1 182 ? -32.957 -16.018 36.607 1.00 70.81 182 PRO A O 1
ATOM 1370 N N . GLU A 1 183 ? -32.555 -18.186 36.220 1.00 69.75 183 GLU A N 1
ATOM 1371 C CA . GLU A 1 183 ? -31.883 -17.921 34.948 1.00 69.75 183 GLU A CA 1
ATOM 1372 C C . GLU A 1 183 ? -32.848 -17.224 33.967 1.00 69.75 183 GLU A C 1
ATOM 1374 O O . GLU A 1 183 ? -33.895 -17.778 33.626 1.00 69.75 183 GLU A O 1
ATOM 1379 N N . ARG A 1 184 ? -32.444 -16.048 33.454 1.00 68.31 184 ARG A N 1
ATOM 1380 C CA . ARG A 1 184 ? -33.161 -15.207 32.463 1.00 68.31 184 ARG A CA 1
ATOM 1381 C C . ARG A 1 184 ? -34.352 -14.387 32.979 1.00 68.31 184 ARG A C 1
ATOM 1383 O O . ARG A 1 184 ? -35.214 -14.032 32.175 1.00 68.31 184 ARG A O 1
ATOM 1390 N N . GLU A 1 185 ? -34.408 -14.064 34.266 1.00 71.88 185 GLU A N 1
ATOM 1391 C CA . GLU A 1 185 ? -35.409 -13.131 34.796 1.00 71.88 185 GLU A CA 1
ATOM 1392 C C . GLU A 1 185 ? -34.781 -11.764 35.101 1.00 71.88 185 GLU A C 1
ATOM 1394 O O . GLU A 1 185 ? -33.746 -11.697 35.757 1.00 71.88 185 GLU A O 1
ATOM 1399 N N . GLU A 1 186 ? -35.400 -10.686 34.611 1.00 76.56 186 GLU A N 1
ATOM 1400 C CA . GLU A 1 186 ? -34.970 -9.310 34.886 1.00 76.56 186 GLU A CA 1
ATOM 1401 C C . GLU A 1 186 ? -35.636 -8.795 36.167 1.00 76.56 186 GLU A C 1
ATOM 1403 O O . GLU A 1 186 ? -36.861 -8.881 36.318 1.00 76.56 186 GLU A O 1
ATOM 1408 N N . ARG A 1 187 ? -34.858 -8.193 37.070 1.00 78.31 187 ARG A N 1
ATOM 1409 C CA . ARG A 1 187 ? -35.362 -7.617 38.321 1.00 78.31 187 ARG A CA 1
ATOM 1410 C C . ARG A 1 187 ? -34.880 -6.187 38.516 1.00 78.31 187 ARG A C 1
ATOM 1412 O O . ARG A 1 187 ? -33.724 -5.852 38.281 1.00 78.31 187 ARG A O 1
ATOM 1419 N N . GLU A 1 188 ? -35.778 -5.323 38.980 1.00 81.75 188 GLU A N 1
ATOM 1420 C CA . GLU A 1 188 ? -35.394 -3.981 39.419 1.00 81.75 188 GLU A CA 1
ATOM 1421 C C . GLU A 1 188 ? -34.682 -4.065 40.774 1.00 81.75 188 GLU A C 1
ATOM 1423 O O . GLU A 1 188 ? -35.144 -4.738 41.700 1.00 81.75 188 GLU A O 1
ATOM 1428 N N . SER A 1 189 ? -33.535 -3.399 40.871 1.00 84.56 189 SER A N 1
ATOM 1429 C CA . SER A 1 189 ? -32.688 -3.355 42.059 1.00 84.56 189 SER A CA 1
ATOM 1430 C C . SER A 1 189 ? -32.086 -1.959 42.230 1.00 84.56 189 SER A C 1
ATOM 1432 O O . SER A 1 189 ? -32.107 -1.130 41.317 1.00 84.56 189 SER A O 1
ATOM 1434 N N . GLU A 1 190 ? -31.548 -1.683 43.412 1.00 84.81 190 GLU A N 1
ATOM 1435 C CA . GLU A 1 190 ? -30.851 -0.436 43.706 1.00 84.81 190 GLU A CA 1
ATOM 1436 C C . GLU A 1 190 ? -29.353 -0.707 43.803 1.00 84.81 190 GLU A C 1
ATOM 1438 O O . GLU A 1 190 ? -28.893 -1.436 44.678 1.00 84.81 190 GLU A O 1
ATOM 1443 N N . LEU A 1 191 ? -28.580 -0.107 42.900 1.00 86.56 191 LEU A N 1
ATOM 1444 C CA . LEU A 1 191 ? -27.128 -0.161 42.945 1.00 86.56 191 LEU A CA 1
ATOM 1445 C C . LEU A 1 191 ? -26.601 0.924 43.884 1.00 86.56 191 LEU A C 1
ATOM 1447 O O . LEU A 1 191 ? -26.920 2.099 43.706 1.00 86.56 191 LEU A O 1
ATOM 1451 N N . ILE A 1 192 ? -25.754 0.555 44.844 1.00 87.00 192 ILE A N 1
ATOM 1452 C CA . ILE A 1 192 ? -25.028 1.504 45.693 1.00 87.00 192 ILE A CA 1
ATOM 1453 C C . ILE A 1 192 ? -23.695 1.858 45.032 1.00 87.00 192 ILE A C 1
ATOM 1455 O O . ILE A 1 192 ? -22.853 0.999 44.766 1.00 87.00 192 ILE A O 1
ATOM 1459 N N . THR A 1 193 ? -23.487 3.149 44.780 1.00 86.19 193 THR A N 1
ATOM 1460 C CA . THR A 1 193 ? -22.221 3.664 44.251 1.00 86.19 193 THR A CA 1
ATOM 1461 C C . THR A 1 193 ? -21.142 3.739 45.333 1.00 86.19 193 THR A C 1
ATOM 1463 O O . THR A 1 193 ? -21.431 3.759 46.531 1.00 86.19 193 THR A O 1
ATOM 1466 N N . ALA A 1 194 ? -19.876 3.891 44.934 1.00 82.94 194 ALA A N 1
ATOM 1467 C CA . ALA A 1 194 ? -18.771 4.132 45.867 1.00 82.94 194 ALA A CA 1
ATOM 1468 C C . ALA A 1 194 ? -18.973 5.385 46.751 1.00 82.94 194 ALA A C 1
ATOM 1470 O O . ALA A 1 194 ? -18.425 5.459 47.851 1.00 82.94 194 ALA A O 1
ATOM 1471 N N . ALA A 1 195 ? -19.770 6.357 46.289 1.00 79.56 195 ALA A N 1
ATOM 1472 C CA . ALA A 1 195 ? -20.132 7.562 47.034 1.00 79.56 195 ALA A CA 1
ATOM 1473 C C . ALA A 1 195 ? -21.311 7.355 48.009 1.00 79.56 195 ALA A C 1
ATOM 1475 O O . ALA A 1 195 ? -21.685 8.289 48.718 1.00 79.56 195 ALA A O 1
ATOM 1476 N N . GLY A 1 196 ? -21.902 6.154 48.050 1.00 81.12 196 GLY A N 1
ATOM 1477 C CA . GLY A 1 196 ? -23.048 5.819 48.897 1.00 81.12 196 GLY A CA 1
ATOM 1478 C C . GLY A 1 196 ? -24.399 6.289 48.351 1.00 81.12 196 GLY A C 1
ATOM 1479 O O . GLY A 1 196 ? -25.383 6.268 49.084 1.00 81.12 196 GLY A O 1
ATOM 1480 N N . THR A 1 197 ? -24.468 6.727 47.090 1.00 84.69 197 THR A N 1
ATOM 1481 C CA . THR A 1 197 ? -25.739 7.066 46.433 1.00 84.69 197 THR A CA 1
ATOM 1482 C C . THR A 1 197 ? -26.372 5.828 45.809 1.00 84.69 197 THR A C 1
ATOM 1484 O O . THR A 1 197 ? -25.664 4.972 45.282 1.00 84.69 197 THR A O 1
ATOM 1487 N N . THR A 1 198 ? -27.701 5.740 45.847 1.00 85.56 198 THR A N 1
ATOM 1488 C CA . THR A 1 198 ? -28.452 4.671 45.184 1.00 85.56 198 THR A CA 1
ATOM 1489 C C . THR A 1 198 ? -28.828 5.076 43.762 1.00 85.56 198 THR A C 1
ATOM 1491 O O . THR A 1 198 ? -29.270 6.198 43.506 1.00 85.56 198 THR A O 1
ATOM 1494 N N . VAL A 1 199 ? -28.627 4.160 42.817 1.00 84.75 199 VAL A N 1
ATOM 1495 C CA . VAL A 1 199 ? -29.000 4.306 41.408 1.00 84.75 199 VAL A CA 1
ATOM 1496 C C . VAL A 1 199 ? -29.931 3.145 41.051 1.00 84.75 199 VAL A C 1
ATOM 1498 O O . VAL A 1 199 ? -29.534 1.994 41.238 1.00 84.75 199 VAL A O 1
ATOM 1501 N N . PRO A 1 200 ? -31.152 3.398 40.548 1.00 83.31 200 PRO A N 1
ATOM 1502 C CA . PRO A 1 200 ? -32.045 2.325 40.130 1.00 83.31 200 PRO A CA 1
ATOM 1503 C C . PRO A 1 200 ? -31.472 1.634 38.891 1.00 83.31 200 PRO A C 1
ATOM 1505 O O . PRO A 1 200 ? -31.126 2.290 37.904 1.00 83.31 200 PRO A O 1
ATOM 1508 N N . VAL A 1 201 ? -31.369 0.310 38.943 1.00 83.25 201 VAL A N 1
ATOM 1509 C CA . VAL A 1 201 ? -30.862 -0.525 37.853 1.00 83.25 201 VAL A CA 1
ATOM 1510 C C . VAL A 1 201 ? -31.784 -1.716 37.622 1.00 83.25 201 VAL A C 1
ATOM 1512 O O . VAL A 1 201 ? -32.557 -2.110 38.495 1.00 83.25 201 VAL A O 1
ATOM 1515 N N . ARG A 1 202 ? -31.699 -2.295 36.428 1.00 82.44 202 ARG A N 1
ATOM 1516 C CA . ARG A 1 202 ? -32.347 -3.559 36.092 1.00 82.44 202 ARG A CA 1
ATOM 1517 C C . ARG A 1 202 ? -31.255 -4.585 35.828 1.00 82.44 202 ARG A C 1
ATOM 1519 O O . ARG A 1 202 ? -30.319 -4.277 35.090 1.00 82.44 202 ARG A O 1
ATOM 1526 N N . VAL A 1 203 ? -31.349 -5.723 36.500 1.00 79.00 203 VAL A N 1
ATOM 1527 C CA . VAL A 1 203 ? -30.357 -6.809 36.519 1.00 79.00 203 VAL A CA 1
ATOM 1528 C C . VAL A 1 203 ? -30.976 -8.113 36.073 1.00 79.00 203 VAL A C 1
ATOM 1530 O O . VAL A 1 203 ? -32.185 -8.289 36.343 1.00 79.00 203 VAL A O 1
#

Secondary structure (DSSP, 8-state):
--PPPP--S---SSEEEE-HHHHHHHHHHHHHHHHHHHHHHH-SSHHHHHHHHHHHHHHHHHHHHHHHHHEEEE--TT-PPPTTSPPHHHHHHHHHHHHHHHHHHHHHHHHHHHHHHHHHHHHHHHHHHHHHHHS---EEEETTEEEEE-HHHHHHHTPPTTSSTTSBHHHHSTT--TTTSPTT---EEEEEPTTS-EEEEE-

Foldseek 3Di:
DDPDDPPPVADDQFDKDFQVVLQVVLCVVLVVLLVLLVVQCVDPDPVSNVVSVVSNVVSVVSNVVSRVVRIDGDHDPVDDDDPPHDDPVNVVVVVVVVVVVVVVVVVVVVVVVVVVVVVVVVVVVVVVVVVLCVDDWDFDDDQQFTQDTGVNVCVVQVHDPPPRHGDGNCQQWPPDRPVPDDPPDKDWTWGQHPVRDTDIDID

pLDDT: mean 80.47, std 12.94, range [38.03, 97.0]

Radius of gyration: 36.22 Å; chains: 1; bounding box: 66×38×106 Å

Sequence (203 aa):
MQAARPLDAYLVKGTVSWNLWLVVPSILTSLPISGLAMVAVGHRDRRIRQAGAPLLLFSIGLLHFCGMAAMSLHYDPAATFPAYAVSPQAITPVVAGVSLGLIVLAIVGWRFDLAAKVRLRQDRRRLRELADVALEGLLICSNDEIVTANNSVERLSQYASGTLVGSSVSRLLPGLDVASLPEREERESELITAAGTTVPVRV